Protein AF-A0A1E1W307-F1 (afdb_monomer)

Solvent-accessible surface area (backbone atoms only — not comparable to full-atom values): 9455 Å² total; per-residue (Å²): 92,70,66,22,61,48,31,60,36,49,74,48,29,30,53,52,40,45,50,48,66,66,77,53,101,62,15,57,49,66,59,49,52,43,31,48,52,32,52,55,81,48,75,50,68,71,51,45,52,49,30,26,27,40,25,43,30,50,22,34,42,44,33,81,64,79,54,55,82,68,95,86,61,58,73,69,64,38,47,61,47,27,31,61,54,74,68,60,44,51,48,47,54,51,20,50,47,51,27,52,56,38,92,50,58,50,57,66,36,45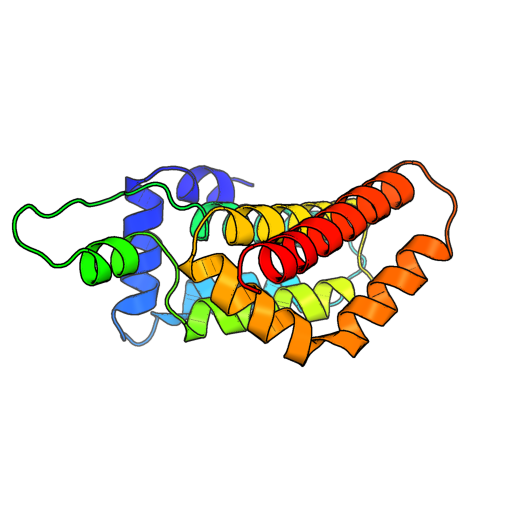,38,32,42,52,50,24,53,51,39,22,59,77,40,72,71,40,32,57,52,47,56,54,45,49,69,74,42,43,69,48,54,49,50,33,52,52,58,39,69,76,54,90,53,71,59,36,52,50,41,46,49,55,53,52,50,53,52,48,56,66,49,54,61,67,65,79,77,114

pLDDT: mean 88.49, std 13.08, range [35.09, 98.44]

Organism: Pectinophora gossypiella (NCBI:txid13191)

Radius of gyration: 16.39 Å; Cα contacts (8 Å, |Δi|>4): 212; chains: 1; bounding box: 40×41×47 Å

Mean predicted aligned error: 5.61 Å

Sequence (178 aa):
GFLACLVSHAPVKCAVLHAMSAGGPRSNDVQSALCGILTLANAASDHAAAQEFAAHALAALCDAEVTLTPLNVSQELILANSLPNKDALSAFLDASADCLESTTKTCAVASAILRAYFVLTEHEYGFQQFKKFVAKRRESLGKFFKWVLEGSGEDKAECLSLYIDLIRILKGEEGEGA

Nearest PDB structures (foldseek):
  7vf5-assembly1_A  TM=8.374E-01  e=1.493E-06  Homo sapiens
  7vf2-assembly1_A  TM=8.582E-01  e=1.230E-05  Homo sapiens

Secondary structure (DSSP, 8-state):
-HHHHHHTSHHHHHHHHHHHHS-STTTTHHHHHHHHHHH-----HHHHHHHHHHHHHHHHHH--------TTS-HHHHHTTTS--HHHHHHHHHHHHHHHH-TT--HHHHHHHHHHHHHHHTSHHHHHHHHHHHHHTHHHHHHHHHHHHT--SHHHHHHHHHHHHHHHHHHHHHHS--

InterPro domains:
  IPR026736 Protein virilizer [PTHR23185] (2-176)

Foldseek 3Di:
DVLLVQLLDLVSLLVLQCLLPVPDPCNCVLLCVLLCLLQDQDQDPVSLVSLLSSLSSLLSQLAQPQSDDDPPDDPVVSSSSRHHDLVSLLSVLVSNLSSLLHPNHDLSSLLSNLSSLVSLLVDDVSVVSSLVSCVVSVVSVVNSQVVLVVDDDPSSVSSNVSSVVSVVSSVVVVPVPD

Structure (mmCIF, N/CA/C/O backbone):
data_AF-A0A1E1W307-F1
#
_entry.id   AF-A0A1E1W307-F1
#
loop_
_atom_site.group_PDB
_atom_site.id
_atom_site.type_symbol
_atom_site.label_atom_id
_atom_site.label_alt_id
_atom_site.label_comp_id
_atom_site.label_asym_id
_atom_site.label_entity_id
_atom_site.label_seq_id
_atom_site.pdbx_PDB_ins_code
_atom_site.Cartn_x
_atom_site.Cartn_y
_atom_site.Cartn_z
_atom_site.occupancy
_atom_site.B_iso_or_equiv
_atom_site.auth_seq_id
_atom_site.auth_comp_id
_atom_site.auth_asym_id
_atom_site.auth_atom_id
_atom_site.pdbx_PDB_model_num
ATOM 1 N N . GLY A 1 1 ? 0.682 -14.557 -0.720 1.00 75.31 1 GLY A N 1
ATOM 2 C CA . GLY A 1 1 ? -0.703 -14.873 -1.105 1.00 75.31 1 GLY A CA 1
ATOM 3 C C . GLY A 1 1 ? -1.549 -15.253 0.090 1.00 75.31 1 GLY A C 1
ATOM 4 O O . GLY A 1 1 ? -2.521 -14.573 0.374 1.00 75.31 1 GLY A O 1
ATOM 5 N N . PHE A 1 2 ? -1.176 -16.314 0.814 1.00 91.00 2 PHE A N 1
ATOM 6 C CA . PHE A 1 2 ? -2.020 -16.888 1.869 1.00 91.00 2 PHE A CA 1
ATOM 7 C C . PHE A 1 2 ? -2.439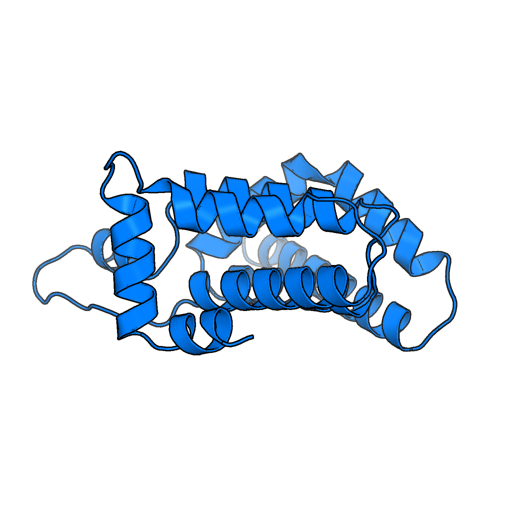 -15.902 2.970 1.00 91.00 2 PHE A C 1
ATOM 9 O O . PHE A 1 2 ? -3.618 -15.845 3.291 1.00 91.00 2 PHE A O 1
ATOM 16 N N . LEU A 1 3 ? -1.518 -15.076 3.490 1.00 91.06 3 LEU A N 1
ATOM 17 C CA . LEU A 1 3 ? -1.872 -14.071 4.501 1.00 91.06 3 LEU A CA 1
ATOM 18 C C . LEU A 1 3 ? -2.932 -13.088 3.993 1.00 91.06 3 LEU A C 1
ATOM 20 O O . LEU A 1 3 ? -3.889 -12.851 4.714 1.00 91.06 3 LEU A O 1
ATOM 24 N N . ALA A 1 4 ? -2.785 -12.563 2.769 1.00 92.75 4 ALA A N 1
ATOM 25 C CA . ALA A 1 4 ? -3.764 -11.657 2.165 1.00 92.75 4 ALA A CA 1
ATOM 26 C C . ALA A 1 4 ? -5.157 -12.304 2.104 1.00 92.75 4 ALA A C 1
ATOM 28 O O . ALA A 1 4 ? -6.119 -11.704 2.554 1.00 92.75 4 ALA A O 1
ATOM 29 N N . CYS A 1 5 ? -5.235 -13.564 1.660 1.00 93.75 5 CYS A N 1
ATOM 30 C CA . CYS A 1 5 ? -6.477 -14.344 1.660 1.00 93.75 5 CYS A CA 1
ATOM 31 C C . CYS A 1 5 ? -7.064 -14.503 3.072 1.00 93.75 5 CYS A C 1
ATOM 33 O O . CYS A 1 5 ? -8.250 -14.276 3.280 1.00 93.75 5 CYS A O 1
ATOM 35 N N . LEU A 1 6 ? -6.232 -14.836 4.062 1.00 93.75 6 LEU A N 1
ATOM 36 C CA . LEU A 1 6 ? -6.683 -14.965 5.444 1.00 93.75 6 LEU A CA 1
ATOM 37 C C . LEU A 1 6 ? -7.246 -13.647 5.987 1.00 93.75 6 LEU A C 1
ATOM 39 O O . LEU A 1 6 ? -8.337 -13.650 6.544 1.00 93.75 6 LEU A O 1
ATOM 43 N N . VAL A 1 7 ? -6.533 -12.528 5.816 1.00 92.38 7 VAL A N 1
ATOM 44 C CA . VAL A 1 7 ? -6.983 -11.218 6.323 1.00 92.38 7 VAL A CA 1
ATOM 45 C C . VAL A 1 7 ? -8.152 -10.626 5.534 1.00 92.38 7 VAL A C 1
ATOM 47 O O . VAL A 1 7 ? -8.763 -9.685 6.019 1.00 92.38 7 VAL A O 1
ATOM 50 N N . SER A 1 8 ? -8.513 -11.188 4.376 1.00 91.44 8 SER A N 1
ATOM 51 C CA . SER A 1 8 ? -9.779 -10.886 3.691 1.00 91.44 8 SER A CA 1
ATOM 52 C C . SER A 1 8 ? -11.002 -11.508 4.374 1.00 91.44 8 SER A C 1
ATOM 54 O O . SER A 1 8 ? -12.121 -11.229 3.968 1.00 91.44 8 SER A O 1
ATOM 56 N N . HIS A 1 9 ? -10.824 -12.356 5.392 1.00 90.38 9 HIS A N 1
ATOM 57 C CA . HIS A 1 9 ? -11.931 -12.884 6.184 1.00 90.38 9 HIS A CA 1
ATOM 58 C C . HIS A 1 9 ? -12.075 -12.123 7.503 1.00 90.38 9 HIS A C 1
ATOM 60 O O . HIS A 1 9 ? -11.139 -12.072 8.310 1.00 90.38 9 HIS A O 1
ATOM 66 N N . ALA A 1 10 ? -13.286 -11.625 7.765 1.00 86.81 10 ALA A N 1
ATOM 67 C CA . ALA A 1 10 ? -13.623 -10.808 8.928 1.00 86.81 10 ALA A CA 1
ATOM 68 C C . ALA A 1 10 ? -13.003 -11.254 10.278 1.00 86.81 10 ALA A C 1
ATOM 70 O O . ALA A 1 10 ? -12.390 -10.414 10.946 1.00 86.81 10 ALA A O 1
ATOM 71 N N . PRO A 1 11 ? -13.064 -12.538 10.704 1.00 86.50 11 PRO A N 1
ATOM 72 C CA . PRO A 1 11 ? -12.517 -12.943 12.003 1.00 86.50 11 PRO A CA 1
ATOM 73 C C . PRO A 1 11 ? -10.994 -12.799 12.090 1.00 86.50 11 PRO A C 1
ATOM 75 O O . PRO A 1 11 ? -10.460 -12.395 13.124 1.00 86.50 11 PRO A O 1
ATOM 78 N N . VAL A 1 12 ? -10.285 -13.111 11.002 1.00 90.56 12 VAL A N 1
ATOM 79 C CA . VAL A 1 12 ? -8.823 -13.017 10.966 1.00 90.56 12 VAL A CA 1
ATOM 80 C C . VAL A 1 12 ? -8.393 -11.562 10.845 1.00 90.56 12 VAL A C 1
ATOM 82 O O . VAL A 1 12 ? -7.485 -11.151 11.566 1.00 90.56 12 VAL A O 1
ATOM 85 N N . LYS A 1 13 ? -9.073 -10.769 10.002 1.00 90.56 13 LYS A N 1
ATOM 86 C CA . LYS A 1 13 ? -8.846 -9.320 9.903 1.00 90.56 13 LYS A CA 1
ATOM 87 C C . LYS A 1 13 ? -8.927 -8.672 11.281 1.00 90.56 13 LYS A C 1
ATOM 89 O O . LYS A 1 13 ? -7.979 -8.023 11.714 1.00 90.56 13 LYS A O 1
ATOM 94 N N . CYS A 1 14 ? -10.019 -8.931 12.003 1.00 86.56 14 CYS A N 1
ATOM 95 C CA . CYS A 1 14 ? -10.228 -8.421 13.352 1.00 86.56 14 CYS A CA 1
ATOM 96 C C . CYS A 1 14 ? -9.093 -8.819 14.304 1.00 86.56 14 CYS A C 1
ATOM 98 O O . CYS A 1 14 ? -8.578 -7.973 15.032 1.00 86.56 14 CYS A O 1
ATOM 100 N N . ALA A 1 15 ? -8.685 -10.092 14.304 1.00 88.19 15 ALA A N 1
ATOM 101 C CA . ALA A 1 15 ? -7.617 -10.569 15.179 1.00 88.19 15 ALA A CA 1
ATOM 102 C C . ALA A 1 15 ? -6.273 -9.883 14.879 1.00 88.19 15 ALA A C 1
ATOM 104 O O . ALA A 1 15 ? -5.557 -9.497 15.804 1.00 88.19 15 ALA A O 1
ATOM 105 N N . VAL A 1 16 ? -5.949 -9.692 13.596 1.00 90.81 16 VAL A N 1
ATOM 106 C CA . VAL A 1 16 ? -4.723 -9.007 13.163 1.00 90.81 16 VAL A CA 1
ATOM 107 C C . VAL A 1 16 ? -4.755 -7.529 13.547 1.00 90.81 16 VAL A C 1
ATOM 109 O O . VAL A 1 16 ? -3.803 -7.043 14.153 1.00 90.81 16 VAL A O 1
ATOM 112 N N . LEU A 1 17 ? -5.853 -6.823 13.271 1.00 89.88 17 LEU A N 1
ATOM 113 C CA . LEU A 1 17 ? -6.012 -5.409 13.627 1.00 89.88 17 LEU A CA 1
ATOM 114 C C . LEU A 1 17 ? -5.975 -5.182 15.142 1.00 89.88 17 LEU A C 1
ATOM 116 O O . LEU A 1 17 ? -5.353 -4.228 15.618 1.00 89.88 17 LEU A O 1
ATOM 120 N N . HIS A 1 18 ? -6.586 -6.089 15.907 1.00 86.44 18 HIS A N 1
ATOM 121 C CA . HIS A 1 18 ? -6.536 -6.060 17.362 1.00 86.44 18 HIS A CA 1
ATOM 122 C C . HIS A 1 18 ? -5.107 -6.271 17.871 1.00 86.44 18 HIS A C 1
ATOM 124 O O . HIS A 1 18 ? -4.625 -5.479 18.678 1.00 86.44 18 HIS A O 1
ATOM 130 N N . ALA A 1 19 ? -4.392 -7.277 17.354 1.00 87.56 19 ALA A N 1
ATOM 131 C CA . ALA A 1 19 ? -2.988 -7.502 17.694 1.00 87.56 19 ALA A CA 1
ATOM 132 C C . ALA A 1 19 ? -2.120 -6.276 17.368 1.00 87.56 19 ALA A C 1
ATOM 134 O O . ALA A 1 19 ? -1.249 -5.917 18.161 1.00 87.56 19 ALA A O 1
ATOM 135 N N . MET A 1 20 ? -2.412 -5.596 16.254 1.00 89.00 20 MET A N 1
ATOM 136 C CA . MET A 1 20 ? -1.724 -4.373 15.846 1.00 89.00 20 MET A CA 1
ATOM 137 C C . MET A 1 20 ? -1.994 -3.166 16.746 1.00 89.00 20 MET A C 1
ATOM 139 O O . MET A 1 20 ? -1.132 -2.304 16.899 1.00 89.00 20 MET A O 1
ATOM 143 N N . SER A 1 21 ? -3.169 -3.107 17.369 1.00 83.81 21 SER A N 1
ATOM 144 C CA . SER A 1 21 ? -3.606 -1.950 18.161 1.00 83.81 21 SER A CA 1
ATOM 145 C C . SER A 1 21 ? -3.501 -2.157 19.676 1.00 83.81 21 SER A C 1
ATOM 147 O O . SER A 1 21 ? -3.626 -1.197 20.429 1.00 83.81 21 SER A O 1
ATOM 149 N N . ALA A 1 22 ? -3.229 -3.379 20.147 1.00 79.38 22 ALA A N 1
ATOM 150 C CA . ALA A 1 22 ? -3.205 -3.733 21.571 1.00 79.38 22 ALA A CA 1
ATOM 151 C C . ALA A 1 22 ? -2.035 -3.129 22.384 1.00 79.38 22 ALA A C 1
ATOM 153 O O . ALA A 1 22 ? -1.988 -3.303 23.600 1.00 79.38 22 ALA A O 1
ATOM 154 N N . GLY A 1 23 ? -1.078 -2.441 21.746 1.00 73.25 23 GLY A N 1
ATOM 155 C CA . GLY A 1 23 ? -0.002 -1.709 22.435 1.00 73.25 23 GLY A CA 1
ATOM 156 C C . GLY A 1 23 ? 1.038 -2.578 23.163 1.00 73.25 23 GLY A C 1
ATOM 157 O O . GLY A 1 23 ? 1.727 -2.092 24.057 1.00 73.25 23 GLY A O 1
ATOM 158 N N . GLY A 1 24 ? 1.150 -3.864 22.813 1.00 80.00 24 GLY A N 1
ATOM 159 C CA . GLY A 1 24 ? 2.157 -4.780 23.364 1.00 80.00 24 GLY A CA 1
ATOM 160 C C . GLY A 1 24 ? 3.507 -4.742 22.624 1.00 80.00 24 GLY A C 1
ATOM 161 O O . GLY A 1 24 ? 3.597 -4.178 21.538 1.00 80.00 24 GLY A O 1
ATOM 162 N N . PRO A 1 25 ? 4.554 -5.428 23.129 1.00 78.31 25 PRO A N 1
ATOM 163 C CA . PRO A 1 25 ? 5.905 -5.412 22.539 1.00 78.31 25 PRO A CA 1
ATOM 164 C C . PRO A 1 25 ? 5.994 -5.857 21.071 1.00 78.31 25 PRO A C 1
ATOM 166 O O . PRO A 1 25 ? 6.981 -5.569 20.407 1.00 78.31 25 PRO A O 1
ATOM 169 N N . ARG A 1 26 ? 4.980 -6.587 20.593 1.00 82.31 26 ARG A N 1
ATOM 170 C CA . ARG A 1 26 ? 4.881 -7.156 19.241 1.00 82.31 26 ARG A CA 1
ATOM 171 C C . ARG A 1 26 ? 3.723 -6.580 18.428 1.00 82.31 26 ARG A C 1
ATOM 173 O O . ARG A 1 26 ? 3.379 -7.127 17.383 1.00 82.31 26 ARG A O 1
ATOM 180 N N . SER A 1 27 ? 3.083 -5.507 18.904 1.00 83.38 27 SER A N 1
ATOM 181 C CA . SER A 1 27 ? 1.924 -4.931 18.211 1.00 83.38 27 SER A CA 1
ATOM 182 C C . SER A 1 27 ? 2.284 -4.491 16.793 1.00 83.38 27 SER A C 1
ATOM 184 O O . SER A 1 27 ? 1.511 -4.657 15.860 1.00 83.38 27 SER A O 1
ATOM 186 N N . ASN A 1 28 ? 3.513 -4.034 16.579 1.00 86.12 28 ASN A N 1
ATOM 187 C CA . ASN A 1 28 ? 3.915 -3.506 15.282 1.00 86.12 28 ASN A CA 1
ATOM 188 C C . ASN A 1 28 ? 4.564 -4.561 14.376 1.00 86.12 28 ASN A C 1
ATOM 190 O O . ASN A 1 28 ? 4.976 -4.207 13.276 1.00 86.12 28 ASN A O 1
ATOM 194 N N . ASP A 1 29 ? 4.669 -5.831 14.784 1.00 91.12 29 ASP A N 1
ATOM 195 C CA . ASP A 1 29 ? 5.436 -6.848 14.044 1.00 91.12 29 ASP A CA 1
ATOM 196 C C . ASP A 1 29 ? 4.839 -7.111 12.657 1.00 91.12 29 ASP A C 1
ATOM 198 O O . ASP A 1 29 ? 5.558 -7.115 11.658 1.00 91.12 29 ASP A O 1
ATOM 202 N N . VAL A 1 30 ? 3.513 -7.277 12.580 1.00 91.88 30 VAL A N 1
ATOM 203 C CA . VAL A 1 30 ? 2.810 -7.527 11.311 1.00 91.88 30 VAL A CA 1
ATOM 204 C C . VAL A 1 30 ? 2.953 -6.328 10.376 1.00 91.88 30 VAL A C 1
ATOM 206 O O . VAL A 1 30 ? 3.344 -6.484 9.219 1.00 91.88 30 VAL A O 1
ATOM 209 N N . GLN A 1 31 ? 2.697 -5.124 10.892 1.00 94.50 31 GLN A N 1
ATOM 210 C CA . GLN A 1 31 ? 2.873 -3.877 10.152 1.00 94.50 31 GLN A CA 1
ATOM 211 C C . GLN A 1 31 ? 4.313 -3.724 9.650 1.00 94.50 31 GLN A C 1
ATOM 213 O O . GLN A 1 31 ? 4.524 -3.450 8.472 1.00 94.50 31 GLN A O 1
ATOM 218 N N . SER A 1 32 ? 5.298 -3.919 10.528 1.00 95.38 32 SER A N 1
ATOM 219 C CA . SER A 1 32 ? 6.720 -3.739 10.226 1.00 95.38 32 SER A CA 1
ATOM 220 C C . SER A 1 32 ? 7.205 -4.751 9.197 1.00 95.38 32 SER A C 1
ATOM 222 O O . SER A 1 32 ? 7.945 -4.383 8.291 1.00 95.38 32 SER A O 1
ATOM 224 N N . ALA A 1 33 ? 6.755 -6.005 9.282 1.00 96.06 33 ALA A N 1
ATOM 225 C CA . ALA A 1 33 ? 7.086 -7.034 8.303 1.00 96.06 33 ALA A CA 1
ATOM 226 C C . ALA A 1 33 ? 6.534 -6.689 6.911 1.00 96.06 33 ALA A C 1
ATOM 228 O O . ALA A 1 33 ? 7.277 -6.704 5.932 1.00 96.06 33 ALA A O 1
ATOM 229 N N . LEU A 1 34 ? 5.253 -6.318 6.819 1.00 97.00 34 LEU A N 1
ATOM 230 C CA . LEU A 1 34 ? 4.624 -5.922 5.555 1.00 97.00 34 LEU A CA 1
ATOM 231 C C . LEU A 1 34 ? 5.258 -4.649 4.968 1.00 97.00 34 LEU A C 1
ATOM 233 O O . LEU A 1 34 ? 5.579 -4.613 3.781 1.00 97.00 34 LEU A O 1
ATOM 237 N N . CYS A 1 35 ? 5.507 -3.628 5.795 1.00 97.88 35 CYS A N 1
ATOM 238 C CA . CYS A 1 35 ? 6.195 -2.406 5.370 1.00 97.88 35 CYS A CA 1
ATOM 239 C C . CYS A 1 35 ? 7.642 -2.686 4.936 1.00 97.88 35 CYS A C 1
ATOM 241 O O . CYS A 1 35 ? 8.118 -2.103 3.964 1.00 97.88 35 CYS A O 1
ATOM 243 N N . GLY A 1 36 ? 8.339 -3.600 5.613 1.00 97.88 36 GLY A N 1
ATOM 244 C CA . GLY A 1 36 ? 9.692 -4.018 5.251 1.00 97.88 36 GLY A CA 1
ATOM 245 C C . GLY A 1 36 ? 9.742 -4.712 3.890 1.00 97.88 36 GLY A C 1
ATOM 246 O O . GLY A 1 36 ? 10.626 -4.421 3.090 1.00 97.88 36 GLY A O 1
ATOM 247 N N . ILE A 1 37 ? 8.755 -5.562 3.580 1.00 97.56 37 ILE A N 1
ATOM 248 C CA . ILE A 1 37 ? 8.628 -6.181 2.251 1.00 97.56 37 ILE A CA 1
ATOM 249 C C . ILE A 1 37 ? 8.432 -5.104 1.174 1.00 97.56 37 ILE A C 1
ATOM 251 O O . ILE A 1 37 ? 9.124 -5.123 0.157 1.00 97.56 37 ILE A O 1
ATOM 255 N N . LEU A 1 38 ? 7.523 -4.149 1.402 1.00 97.50 38 LEU A N 1
ATOM 256 C CA . LEU A 1 38 ? 7.223 -3.079 0.443 1.00 9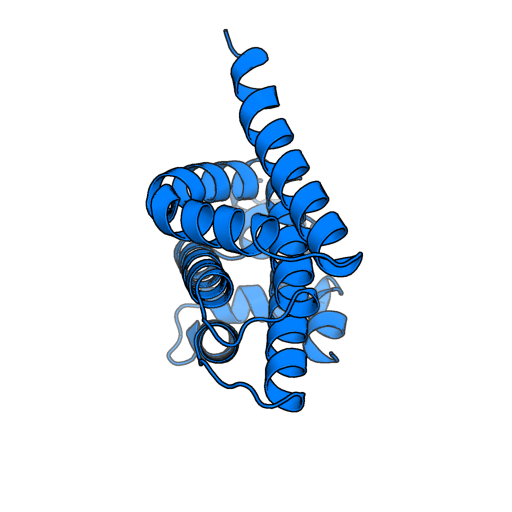7.50 38 LEU A CA 1
ATOM 257 C C . LEU A 1 38 ? 8.419 -2.145 0.204 1.00 97.50 38 LEU A C 1
ATOM 259 O O . LEU A 1 38 ? 8.707 -1.800 -0.937 1.00 97.50 38 LEU A O 1
ATOM 263 N N . THR A 1 39 ? 9.142 -1.763 1.256 1.00 96.62 39 THR A N 1
ATOM 264 C CA . THR A 1 39 ? 10.237 -0.779 1.156 1.00 96.62 39 THR A CA 1
ATOM 265 C C . THR A 1 39 ? 11.557 -1.365 0.655 1.00 96.62 39 THR A C 1
ATOM 267 O O . THR A 1 39 ? 12.397 -0.625 0.141 1.00 96.62 39 THR A O 1
ATOM 270 N N . LEU A 1 40 ? 11.766 -2.681 0.766 1.00 96.50 40 LEU A N 1
ATOM 271 C CA . LEU A 1 40 ? 13.001 -3.312 0.310 1.00 96.50 40 LEU A CA 1
ATOM 272 C C . LEU A 1 40 ? 13.094 -3.296 -1.224 1.00 96.50 40 LEU A C 1
ATOM 274 O O . LEU A 1 40 ? 12.316 -3.952 -1.916 1.00 96.50 40 LEU A O 1
ATOM 278 N N . ALA A 1 41 ? 14.087 -2.585 -1.761 1.00 94.75 41 ALA A N 1
ATOM 279 C CA . ALA A 1 41 ? 14.397 -2.600 -3.187 1.00 94.75 41 ALA A CA 1
ATOM 280 C C . ALA A 1 41 ? 15.156 -3.883 -3.556 1.00 94.75 41 ALA A C 1
ATOM 282 O O . ALA A 1 41 ? 16.312 -4.070 -3.173 1.00 94.75 41 ALA A O 1
ATOM 283 N N . ASN A 1 42 ? 14.506 -4.770 -4.305 1.00 94.50 42 ASN A N 1
ATOM 284 C CA . ASN A 1 42 ? 15.086 -6.023 -4.769 1.00 94.50 42 ASN A CA 1
ATOM 285 C C . ASN A 1 42 ? 14.407 -6.441 -6.083 1.00 94.50 42 ASN A C 1
ATOM 287 O O . ASN A 1 42 ? 13.186 -6.518 -6.159 1.00 94.50 42 ASN A O 1
ATOM 291 N N . ALA A 1 43 ? 15.210 -6.696 -7.119 1.00 93.31 43 ALA A N 1
ATOM 292 C CA . ALA A 1 43 ? 14.737 -7.024 -8.465 1.00 93.31 43 ALA A CA 1
ATOM 293 C C . ALA A 1 43 ? 14.405 -8.517 -8.668 1.00 93.31 43 ALA A C 1
ATOM 295 O O . ALA A 1 43 ? 14.040 -8.915 -9.773 1.00 93.31 43 ALA A O 1
ATOM 296 N N . ALA A 1 44 ? 14.559 -9.359 -7.640 1.00 96.88 44 ALA A N 1
ATOM 297 C CA . ALA A 1 44 ? 14.191 -10.769 -7.719 1.00 96.88 44 ALA A CA 1
ATOM 298 C C . ALA A 1 44 ? 12.675 -10.935 -7.926 1.00 96.88 44 ALA A C 1
ATOM 300 O O . ALA A 1 44 ? 11.872 -10.308 -7.232 1.00 96.88 44 ALA A O 1
ATOM 301 N N . SER A 1 45 ? 12.278 -11.832 -8.833 1.00 95.38 45 SER A N 1
ATOM 302 C CA . SER A 1 45 ? 10.866 -12.114 -9.139 1.00 95.38 45 SER A CA 1
ATOM 303 C C . SER A 1 45 ? 10.069 -12.544 -7.908 1.00 95.38 45 SER A C 1
ATOM 305 O O . SER A 1 45 ? 8.941 -12.098 -7.712 1.00 95.38 45 SER A O 1
ATOM 307 N N . ASP A 1 46 ? 10.676 -13.358 -7.044 1.00 96.81 46 ASP A N 1
ATOM 308 C CA . ASP A 1 46 ? 10.034 -13.860 -5.825 1.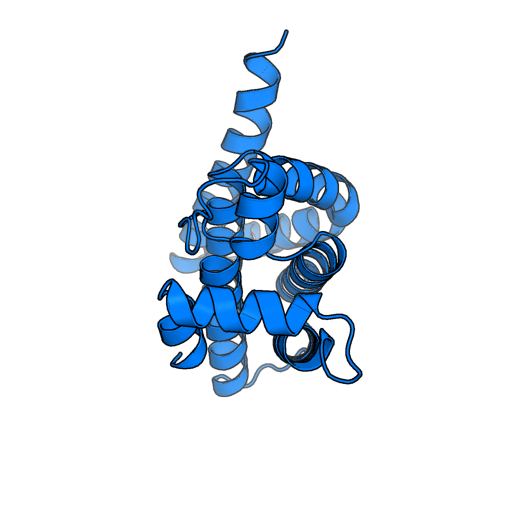00 96.81 46 ASP A CA 1
ATOM 309 C C . ASP A 1 46 ? 9.778 -12.729 -4.821 1.00 96.81 46 ASP A C 1
ATOM 311 O O . ASP A 1 46 ? 8.780 -12.739 -4.098 1.00 96.81 46 ASP A O 1
ATOM 315 N N . HIS A 1 47 ? 10.652 -11.716 -4.809 1.00 97.06 47 HIS A N 1
ATOM 316 C CA . HIS A 1 47 ? 10.461 -10.519 -3.996 1.00 97.06 47 HIS A CA 1
ATOM 317 C C . HIS A 1 47 ? 9.350 -9.631 -4.554 1.00 97.06 47 HIS A C 1
ATOM 319 O O . HIS A 1 47 ? 8.501 -9.178 -3.791 1.00 97.06 47 HIS A O 1
ATOM 325 N N . ALA A 1 48 ? 9.289 -9.443 -5.875 1.00 97.06 48 ALA A N 1
ATOM 326 C CA . ALA A 1 48 ? 8.186 -8.719 -6.508 1.00 97.06 48 ALA A CA 1
ATOM 327 C C . ALA A 1 48 ? 6.828 -9.382 -6.201 1.00 97.06 48 ALA A C 1
ATOM 329 O O . ALA A 1 48 ? 5.879 -8.698 -5.822 1.00 97.06 48 ALA A O 1
ATOM 330 N N . ALA A 1 49 ? 6.751 -10.716 -6.252 1.00 96.88 49 ALA A N 1
ATOM 331 C CA . ALA A 1 49 ? 5.554 -11.449 -5.838 1.00 96.88 49 ALA A CA 1
ATOM 332 C C . ALA A 1 49 ? 5.227 -11.230 -4.348 1.00 96.88 49 ALA A C 1
ATOM 334 O O . ALA A 1 49 ? 4.066 -11.048 -3.976 1.00 96.88 49 ALA A O 1
ATOM 335 N N . ALA A 1 50 ? 6.236 -11.203 -3.470 1.00 97.50 50 ALA A N 1
ATOM 336 C CA . ALA A 1 50 ? 6.035 -10.891 -2.056 1.00 97.50 50 ALA A CA 1
ATOM 337 C C . ALA A 1 50 ? 5.476 -9.470 -1.843 1.00 97.50 50 ALA A C 1
ATOM 339 O O . ALA A 1 50 ? 4.562 -9.299 -1.034 1.00 97.50 50 ALA A O 1
ATOM 340 N N . GLN A 1 51 ? 5.969 -8.475 -2.588 1.00 98.06 51 GLN A N 1
ATOM 341 C CA . GLN A 1 51 ? 5.465 -7.097 -2.561 1.00 98.06 51 GLN A CA 1
ATOM 342 C C . GLN A 1 51 ? 4.018 -6.999 -3.044 1.00 98.06 51 GLN A C 1
ATOM 344 O O . GLN A 1 51 ? 3.201 -6.346 -2.395 1.00 98.06 51 GLN A O 1
ATOM 349 N N . GLU A 1 52 ? 3.675 -7.693 -4.128 1.00 97.50 52 GLU A N 1
ATOM 350 C CA . GLU A 1 52 ? 2.303 -7.768 -4.636 1.00 97.50 52 GLU A CA 1
ATOM 351 C C . GLU A 1 52 ? 1.357 -8.349 -3.574 1.00 97.50 52 GLU A C 1
ATOM 353 O O . GLU A 1 52 ? 0.313 -7.777 -3.259 1.00 97.50 52 GLU A O 1
ATOM 358 N N . PHE A 1 53 ? 1.760 -9.437 -2.913 1.00 97.75 53 PHE A N 1
ATOM 359 C CA . PHE A 1 53 ? 0.971 -10.022 -1.832 1.00 97.75 53 PHE A CA 1
ATOM 360 C C . PHE A 1 53 ? 0.876 -9.145 -0.582 1.00 97.75 53 PHE A C 1
ATOM 362 O O . PHE A 1 53 ? -0.151 -9.187 0.098 1.00 97.75 53 PHE A O 1
ATOM 369 N N . ALA A 1 54 ? 1.912 -8.367 -0.266 1.00 98.00 54 ALA A N 1
ATOM 370 C CA . ALA A 1 54 ? 1.854 -7.387 0.813 1.00 98.00 54 ALA A CA 1
ATOM 371 C C . ALA A 1 54 ? 0.863 -6.258 0.482 1.00 98.00 54 ALA A C 1
ATOM 373 O O . ALA A 1 54 ? 0.079 -5.868 1.346 1.00 98.00 54 ALA A O 1
ATOM 374 N N . ALA A 1 55 ? 0.825 -5.797 -0.773 1.00 97.94 55 ALA A N 1
ATOM 375 C CA . ALA A 1 55 ? -0.155 -4.818 -1.242 1.00 97.94 55 ALA A CA 1
ATOM 376 C C . ALA A 1 55 ? -1.595 -5.366 -1.201 1.00 97.94 55 ALA A C 1
ATOM 378 O O . ALA A 1 55 ? -2.508 -4.665 -0.770 1.00 97.94 55 ALA A O 1
ATOM 379 N N . HIS A 1 56 ? -1.809 -6.639 -1.548 1.00 97.75 56 HIS A N 1
ATOM 380 C CA . HIS A 1 56 ? -3.118 -7.280 -1.379 1.00 97.75 56 HIS A CA 1
ATOM 381 C C . HIS A 1 56 ? -3.539 -7.413 0.089 1.00 97.75 56 HIS A C 1
ATOM 383 O O . HIS A 1 56 ? -4.705 -7.197 0.410 1.00 97.75 56 HIS A O 1
ATOM 389 N N . ALA A 1 57 ? -2.607 -7.734 0.992 1.00 97.06 57 ALA A N 1
ATOM 390 C CA . ALA A 1 57 ? -2.897 -7.751 2.423 1.00 97.06 57 ALA A CA 1
ATOM 391 C C . ALA A 1 57 ? -3.267 -6.350 2.934 1.00 97.06 57 ALA A C 1
ATOM 393 O O . ALA A 1 57 ? -4.189 -6.225 3.733 1.00 97.06 57 ALA A O 1
ATOM 394 N N . LEU A 1 58 ? -2.602 -5.299 2.440 1.00 96.38 58 LEU A N 1
ATOM 395 C CA . LEU A 1 58 ? -2.965 -3.914 2.741 1.00 96.38 58 LEU A CA 1
ATOM 396 C C . LEU A 1 58 ? -4.394 -3.592 2.289 1.00 96.38 58 LEU A C 1
ATOM 398 O O . LEU A 1 58 ? -5.162 -3.060 3.087 1.00 96.38 58 LEU A O 1
ATOM 402 N N . ALA A 1 59 ? -4.751 -3.937 1.048 1.00 96.06 59 ALA A N 1
ATOM 403 C CA . ALA A 1 59 ? -6.104 -3.741 0.531 1.00 96.06 59 ALA A CA 1
ATOM 404 C C . ALA A 1 59 ? -7.141 -4.426 1.436 1.00 96.06 59 ALA A C 1
ATOM 406 O O . ALA A 1 59 ? -8.071 -3.781 1.901 1.00 96.06 59 ALA A O 1
ATOM 407 N N . ALA A 1 60 ? -6.921 -5.698 1.774 1.00 95.06 60 ALA A N 1
ATOM 408 C CA . ALA A 1 60 ? -7.813 -6.463 2.643 1.00 95.06 60 ALA A CA 1
ATOM 409 C C . ALA A 1 60 ? -7.922 -5.888 4.068 1.00 95.06 60 ALA A C 1
ATOM 411 O O . ALA A 1 60 ? -9.004 -5.865 4.645 1.00 95.06 60 ALA A O 1
ATOM 412 N N . LEU A 1 61 ? -6.820 -5.393 4.640 1.00 93.69 61 LEU A N 1
ATOM 413 C CA . LEU A 1 61 ? -6.833 -4.746 5.956 1.00 93.69 61 LEU A CA 1
ATOM 414 C C . LEU A 1 61 ? -7.594 -3.415 5.944 1.00 93.69 61 LEU A C 1
ATOM 416 O O . LEU A 1 61 ? -8.151 -3.040 6.971 1.00 93.69 61 LEU A O 1
ATOM 420 N N . CYS A 1 62 ? -7.593 -2.707 4.814 1.00 93.19 62 CYS A N 1
ATOM 421 C CA . CYS A 1 62 ? -8.235 -1.402 4.655 1.00 93.19 62 CYS A CA 1
ATOM 422 C C . CYS A 1 62 ? -9.679 -1.477 4.151 1.00 93.19 62 CYS A C 1
ATOM 424 O O . CYS A 1 62 ? -10.331 -0.435 4.077 1.00 93.19 62 CYS A O 1
ATOM 426 N N . ASP A 1 63 ? -10.161 -2.669 3.806 1.00 91.81 63 ASP A N 1
ATOM 427 C CA . ASP A 1 63 ? -11.544 -2.899 3.413 1.00 91.81 63 ASP A CA 1
ATOM 428 C C . ASP A 1 63 ? -12.492 -2.638 4.592 1.00 91.81 63 ASP A C 1
ATOM 430 O O . ASP A 1 63 ? -12.233 -3.056 5.726 1.00 91.81 63 ASP A O 1
ATOM 434 N N . ALA A 1 64 ? -13.599 -1.943 4.328 1.00 80.44 64 ALA A N 1
ATOM 435 C CA . ALA A 1 64 ? -14.523 -1.449 5.346 1.00 80.44 64 ALA A CA 1
ATOM 436 C C . ALA A 1 64 ? -15.475 -2.522 5.902 1.00 80.44 64 ALA A C 1
ATOM 438 O O . ALA A 1 64 ? -16.361 -2.188 6.691 1.00 80.44 64 ALA A O 1
ATOM 439 N N . GLU A 1 65 ? -15.307 -3.800 5.532 1.00 78.75 65 GLU A N 1
ATOM 440 C CA . GLU A 1 65 ? -16.125 -4.894 6.063 1.00 78.75 65 GLU A CA 1
ATOM 441 C C . GLU A 1 65 ? -16.133 -4.869 7.602 1.00 78.75 65 GLU A C 1
ATOM 443 O O . GLU A 1 65 ? -15.088 -5.004 8.254 1.00 78.75 65 GLU A O 1
ATOM 448 N N . VAL A 1 66 ? -17.325 -4.675 8.175 1.00 66.81 66 VAL A N 1
ATOM 449 C CA . VAL A 1 66 ? -17.530 -4.559 9.620 1.00 66.81 66 VAL A CA 1
ATOM 450 C C . VAL A 1 66 ? -17.463 -5.947 10.244 1.00 66.81 66 VAL A C 1
ATOM 452 O O . VAL A 1 66 ? -18.352 -6.775 10.061 1.00 66.81 66 VAL A O 1
ATOM 455 N N . THR A 1 67 ? -16.402 -6.200 11.004 1.00 61.25 67 THR A N 1
ATOM 456 C CA . THR A 1 67 ? -16.095 -7.532 11.551 1.00 61.25 67 THR A CA 1
ATOM 457 C C . THR A 1 67 ? -16.692 -7.770 12.939 1.00 61.25 67 THR A C 1
ATOM 459 O O . THR A 1 67 ? -16.980 -8.909 13.304 1.00 61.25 67 THR A O 1
ATOM 462 N N . LEU A 1 68 ? -16.909 -6.699 13.713 1.00 58.19 68 LEU A N 1
ATOM 463 C CA . LEU A 1 68 ? -17.497 -6.723 15.052 1.00 58.19 68 LEU A CA 1
ATOM 464 C C . LEU A 1 68 ? -18.440 -5.529 15.248 1.00 58.19 68 LEU A C 1
ATOM 466 O O . LEU A 1 68 ? -17.995 -4.386 15.296 1.00 58.19 68 LEU A O 1
ATOM 470 N N . THR A 1 69 ? -19.731 -5.794 15.455 1.00 63.12 69 THR A N 1
ATOM 471 C CA . THR A 1 69 ? -20.732 -4.803 15.892 1.00 63.12 69 THR A CA 1
ATOM 472 C C . THR A 1 69 ? -21.161 -5.075 17.334 1.00 63.12 69 THR A C 1
ATOM 474 O O . THR A 1 69 ? -22.204 -5.695 17.567 1.00 63.12 69 THR A O 1
ATOM 477 N N . PRO A 1 70 ? -20.371 -4.676 18.341 1.00 61.81 70 PRO A N 1
ATOM 478 C CA . PRO A 1 70 ? -20.818 -4.760 19.721 1.00 61.81 70 PRO A CA 1
ATOM 479 C C . PRO A 1 70 ? -22.040 -3.847 19.937 1.00 61.81 70 PRO A C 1
ATOM 481 O O . PRO A 1 70 ? -22.043 -2.681 19.550 1.00 61.81 70 PRO A O 1
ATOM 484 N N . LEU A 1 71 ? -23.089 -4.395 20.561 1.00 63.38 71 LEU A N 1
ATOM 485 C CA . LEU A 1 71 ? -24.436 -3.802 20.642 1.00 63.38 71 LEU A CA 1
ATOM 486 C C . LEU A 1 71 ? -24.505 -2.442 21.371 1.00 63.38 71 LEU A C 1
ATOM 488 O O . LEU A 1 71 ? -25.494 -1.730 21.231 1.00 63.38 71 LEU A O 1
ATOM 492 N N . ASN A 1 72 ? -23.468 -2.077 22.136 1.00 65.50 72 ASN A N 1
ATOM 493 C CA . ASN A 1 72 ? -23.503 -0.974 23.106 1.00 65.50 72 ASN A CA 1
ATOM 494 C C . ASN A 1 72 ? -22.309 -0.006 22.977 1.00 65.50 72 ASN A C 1
ATOM 496 O O . ASN A 1 72 ? -21.875 0.566 23.977 1.00 65.50 72 ASN A O 1
ATOM 500 N N . VAL A 1 73 ? -21.709 0.128 21.792 1.00 64.12 73 VAL A N 1
ATOM 501 C CA . VAL A 1 73 ? -20.452 0.878 21.614 1.00 64.12 73 VAL A CA 1
ATOM 502 C C . VAL A 1 73 ? -20.602 1.906 20.499 1.00 64.12 73 VAL A C 1
ATOM 504 O O . VAL A 1 73 ? -21.378 1.704 19.568 1.00 64.12 73 VAL A O 1
ATOM 507 N N . SER A 1 74 ? -19.897 3.035 20.609 1.00 60.53 74 SER A N 1
ATOM 508 C CA . SER A 1 74 ? -19.958 4.095 19.599 1.00 60.53 74 SER A CA 1
ATOM 509 C C . SER A 1 74 ? -19.497 3.584 18.228 1.00 60.53 74 SER A C 1
ATOM 511 O O . SER A 1 74 ? -18.623 2.720 18.136 1.00 60.53 74 SER A O 1
ATOM 513 N N . GLN A 1 75 ? -20.051 4.149 17.149 1.00 59.03 75 GLN A N 1
ATOM 514 C CA . GLN A 1 75 ? -19.654 3.828 15.768 1.00 59.03 75 GLN A CA 1
ATOM 515 C C . GLN A 1 75 ? -18.141 4.006 15.531 1.00 59.03 75 GLN A C 1
ATOM 517 O O . GLN A 1 75 ? -17.539 3.242 14.782 1.00 59.03 75 GLN A O 1
ATOM 522 N N . GLU A 1 76 ? -17.498 4.939 16.236 1.00 54.84 76 GLU A N 1
ATOM 523 C CA . GLU A 1 76 ? -16.042 5.137 16.200 1.00 54.84 76 GLU A CA 1
ATOM 524 C C . GLU A 1 76 ? -15.252 3.933 16.747 1.00 54.84 76 GLU A C 1
ATOM 526 O O . GLU A 1 76 ? -14.229 3.5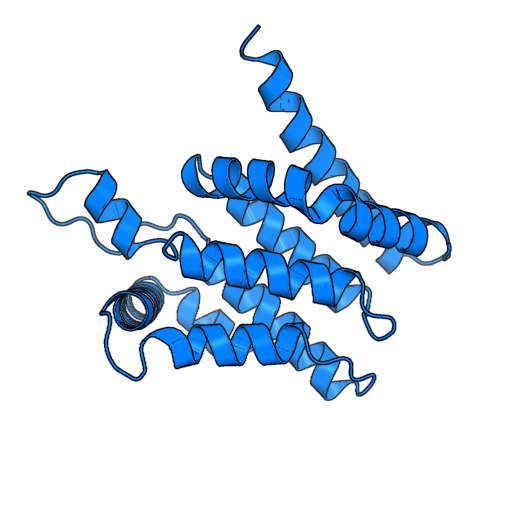52 16.180 1.00 54.84 76 GLU A O 1
ATOM 531 N N . LEU A 1 77 ? -15.738 3.284 17.810 1.00 57.78 77 LEU A N 1
ATOM 532 C CA . LEU A 1 77 ? -15.126 2.078 18.386 1.00 57.78 77 LEU A CA 1
ATOM 533 C C . LEU A 1 77 ? -15.365 0.828 17.521 1.00 57.78 77 LEU A C 1
ATOM 535 O O . LEU A 1 77 ? -14.570 -0.111 17.554 1.00 57.78 77 LEU A O 1
ATOM 539 N N . ILE A 1 78 ? -16.435 0.821 16.724 1.00 59.66 78 ILE A N 1
ATOM 540 C CA . ILE A 1 78 ? -16.731 -0.227 15.733 1.00 59.66 78 ILE A CA 1
ATOM 541 C C . ILE A 1 78 ? -15.740 -0.143 14.557 1.00 59.66 78 ILE A C 1
ATOM 543 O O . ILE A 1 78 ? -15.173 -1.157 14.140 1.00 59.66 78 ILE A O 1
ATOM 547 N N . LEU A 1 79 ? -15.456 1.072 14.076 1.00 59.22 79 LEU A N 1
ATOM 548 C CA . LEU A 1 79 ? -14.478 1.318 13.009 1.00 59.22 79 LEU A CA 1
ATOM 549 C C . LEU A 1 79 ? -13.036 1.037 13.456 1.00 59.22 79 LEU A C 1
ATOM 551 O O . LEU A 1 79 ? -12.261 0.477 12.682 1.00 59.22 79 LEU A O 1
ATOM 555 N N . ALA A 1 80 ? -12.696 1.326 14.717 1.00 60.16 80 ALA A N 1
ATOM 556 C CA . ALA A 1 80 ? -11.377 1.031 15.286 1.00 60.16 80 ALA A CA 1
ATOM 557 C C . ALA A 1 80 ? -11.007 -0.468 15.274 1.00 60.16 80 ALA A C 1
ATOM 559 O O . ALA A 1 80 ? -9.828 -0.805 15.335 1.00 60.16 80 ALA A O 1
ATOM 560 N N . ASN A 1 81 ? -11.996 -1.367 15.188 1.00 65.38 81 ASN A N 1
ATOM 561 C CA . ASN A 1 81 ? -11.776 -2.816 15.093 1.00 65.38 81 ASN A CA 1
ATOM 562 C C . ASN A 1 81 ? -11.817 -3.356 13.654 1.00 65.38 81 ASN A C 1
ATOM 564 O O . ASN A 1 81 ? -11.515 -4.528 13.427 1.00 65.38 81 ASN A O 1
ATOM 568 N N . SER A 1 82 ? -12.206 -2.521 12.691 1.00 80.94 82 SER A N 1
ATOM 569 C CA . SER A 1 82 ? -12.438 -2.937 11.304 1.00 80.94 82 SER A CA 1
ATOM 570 C C . SER A 1 82 ? -11.376 -2.407 10.340 1.00 80.94 82 SER A C 1
ATOM 572 O O . SER A 1 82 ? -11.261 -2.934 9.238 1.00 80.94 82 SER A O 1
ATOM 574 N N . LEU A 1 83 ? -10.581 -1.417 10.766 1.00 90.00 83 LEU A N 1
ATOM 575 C CA . LEU A 1 83 ? -9.550 -0.749 9.970 1.00 90.00 83 LEU A CA 1
ATOM 576 C C . LEU A 1 83 ? -8.237 -0.582 10.761 1.00 90.00 83 LEU A C 1
ATOM 578 O O . LEU A 1 83 ? -8.256 -0.599 11.996 1.00 90.00 83 LEU A O 1
ATOM 582 N N . PRO A 1 84 ? -7.084 -0.381 10.093 1.00 92.00 84 PRO A N 1
ATOM 583 C CA . PRO A 1 84 ? -5.838 -0.053 10.772 1.00 92.00 84 PRO A CA 1
ATOM 584 C C . PRO A 1 84 ? -5.951 1.292 11.490 1.00 92.00 84 PRO A C 1
ATOM 586 O O . PRO A 1 84 ? -6.574 2.230 10.991 1.00 92.00 84 PRO A O 1
ATOM 589 N N . ASN A 1 85 ? -5.297 1.410 12.647 1.00 90.19 85 ASN A N 1
ATOM 590 C CA . ASN A 1 85 ? -5.180 2.697 13.322 1.00 90.19 85 ASN A CA 1
ATOM 591 C C . ASN A 1 85 ? -4.363 3.697 12.477 1.00 90.19 85 ASN A C 1
ATOM 593 O O . ASN A 1 85 ? -3.677 3.333 11.518 1.00 90.19 85 ASN A O 1
ATOM 597 N N . LYS A 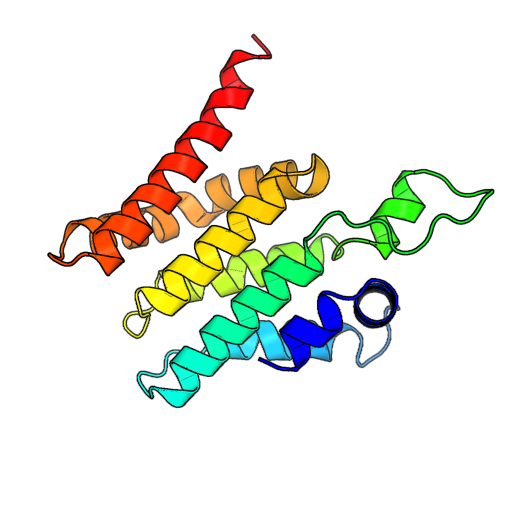1 86 ? -4.419 4.976 12.859 1.00 91.31 86 LYS A N 1
ATOM 598 C CA . LYS A 1 86 ? -3.808 6.076 12.097 1.00 91.31 86 LYS A CA 1
ATOM 599 C C . LYS A 1 86 ? -2.313 5.870 11.839 1.00 91.31 86 LYS A C 1
ATOM 601 O O . LYS A 1 86 ? -1.850 6.151 10.734 1.00 91.31 86 LYS A O 1
ATOM 606 N N . ASP A 1 87 ? -1.570 5.402 12.835 1.00 91.69 87 ASP A N 1
AT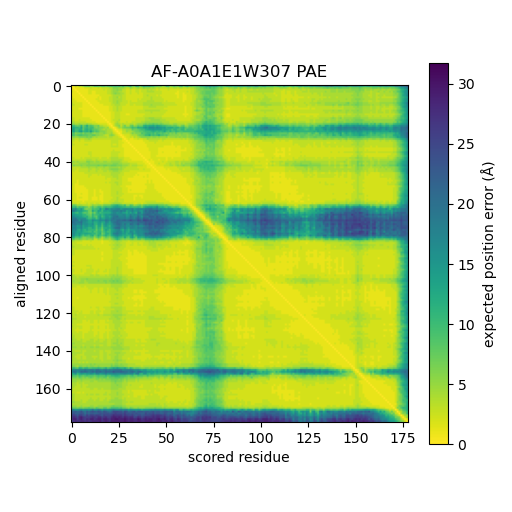OM 607 C CA . ASP A 1 87 ? -0.118 5.255 12.733 1.00 91.69 87 ASP A CA 1
ATOM 608 C C . ASP A 1 87 ? 0.246 4.082 11.816 1.00 91.69 87 ASP A C 1
ATOM 610 O O . ASP A 1 87 ? 1.097 4.223 10.935 1.00 91.69 87 ASP A O 1
ATOM 614 N N . ALA A 1 88 ? -0.464 2.958 11.951 1.00 93.56 88 ALA A N 1
ATOM 615 C CA . ALA A 1 88 ? -0.306 1.803 11.078 1.00 93.56 88 ALA A CA 1
ATOM 616 C C . ALA A 1 88 ? -0.655 2.135 9.622 1.00 93.56 88 ALA A C 1
ATOM 618 O O . ALA A 1 88 ? 0.125 1.838 8.716 1.00 93.56 88 ALA A O 1
ATOM 619 N N . LEU A 1 89 ? -1.789 2.802 9.392 1.00 95.44 89 LEU A N 1
ATOM 620 C CA . LEU A 1 89 ? -2.202 3.213 8.052 1.00 95.44 89 LEU A CA 1
ATOM 621 C C . LEU A 1 89 ? -1.211 4.207 7.433 1.00 95.44 89 LEU A C 1
ATOM 623 O O . LEU A 1 89 ? -0.832 4.047 6.275 1.00 95.44 89 LEU A O 1
ATOM 627 N N . SER A 1 90 ? -0.731 5.192 8.200 1.00 96.12 90 SER A N 1
ATOM 628 C CA . SER A 1 90 ? 0.296 6.122 7.715 1.00 96.12 90 SER A CA 1
ATOM 629 C C . SER A 1 90 ? 1.575 5.390 7.310 1.00 96.12 90 SER A C 1
ATOM 631 O O . SER A 1 90 ? 2.150 5.719 6.275 1.00 96.12 90 SER A O 1
ATOM 633 N N . ALA A 1 91 ? 2.013 4.396 8.087 1.00 96.88 91 ALA A N 1
ATOM 634 C CA . ALA A 1 91 ? 3.201 3.614 7.762 1.00 96.88 91 ALA A CA 1
ATOM 635 C C . ALA A 1 91 ? 3.016 2.775 6.491 1.00 96.88 91 ALA A C 1
ATOM 637 O O . ALA A 1 91 ? 3.913 2.740 5.653 1.00 96.88 91 ALA A O 1
ATOM 638 N N . PHE A 1 92 ? 1.850 2.148 6.306 1.00 97.88 92 PHE A N 1
ATOM 639 C CA . PHE A 1 92 ? 1.546 1.411 5.079 1.00 97.88 92 PHE A CA 1
ATOM 640 C C . PHE A 1 92 ? 1.509 2.312 3.843 1.00 97.88 92 PHE A C 1
ATOM 642 O O . PHE A 1 92 ? 2.043 1.955 2.789 1.00 97.88 92 PHE A O 1
ATOM 649 N N . LEU A 1 93 ? 0.897 3.490 3.964 1.00 98.12 93 LEU A N 1
ATOM 650 C CA . LEU A 1 93 ? 0.856 4.483 2.896 1.00 98.12 93 LEU A CA 1
ATOM 651 C C . LEU A 1 93 ? 2.266 4.975 2.543 1.00 98.12 93 LEU A C 1
ATOM 653 O O . LEU A 1 93 ? 2.635 5.005 1.372 1.00 98.12 93 LEU A O 1
ATOM 657 N N . ASP A 1 94 ? 3.091 5.282 3.546 1.00 98.06 94 ASP A N 1
ATOM 658 C CA . ASP A 1 94 ? 4.483 5.676 3.333 1.00 98.06 94 ASP A CA 1
ATOM 659 C C . ASP A 1 94 ? 5.306 4.552 2.671 1.00 98.06 94 ASP A C 1
ATOM 661 O O . ASP A 1 94 ? 5.965 4.802 1.663 1.00 98.06 94 ASP A O 1
ATOM 665 N N . ALA A 1 95 ? 5.203 3.313 3.159 1.00 98.25 95 ALA A N 1
ATOM 666 C CA . ALA A 1 95 ? 5.925 2.163 2.611 1.00 98.25 95 ALA A CA 1
ATOM 667 C C . ALA A 1 95 ? 5.519 1.832 1.165 1.00 98.25 95 ALA A C 1
ATOM 669 O O . ALA A 1 95 ? 6.362 1.489 0.334 1.00 98.25 95 ALA A O 1
ATOM 670 N N . SER A 1 96 ? 4.227 1.941 0.847 1.00 97.94 96 SER A N 1
ATOM 671 C CA . SER A 1 96 ? 3.724 1.723 -0.512 1.00 97.94 96 SER A CA 1
ATOM 672 C C . SER A 1 96 ? 4.136 2.843 -1.474 1.00 97.94 96 SER A C 1
ATOM 674 O O . SER A 1 96 ? 4.470 2.545 -2.619 1.00 97.94 96 SER A O 1
ATOM 676 N N . ALA A 1 97 ? 4.216 4.100 -1.021 1.00 97.81 97 ALA A N 1
ATOM 677 C CA . ALA A 1 97 ? 4.783 5.192 -1.819 1.00 97.81 97 ALA A CA 1
ATOM 678 C C . ALA A 1 97 ? 6.258 4.946 -2.151 1.00 97.81 97 ALA A C 1
ATOM 680 O O . ALA A 1 97 ? 6.660 5.059 -3.307 1.00 97.81 97 ALA A O 1
ATOM 681 N N . ASP A 1 98 ? 7.048 4.555 -1.149 1.00 97.31 98 ASP A N 1
ATOM 682 C CA . ASP A 1 98 ? 8.468 4.253 -1.332 1.00 97.31 98 ASP A CA 1
ATOM 683 C C . ASP A 1 98 ? 8.649 3.076 -2.317 1.00 97.31 98 ASP A C 1
ATOM 685 O O . ASP A 1 98 ? 9.525 3.105 -3.187 1.00 97.31 98 ASP A O 1
ATOM 689 N N . CYS A 1 99 ? 7.754 2.080 -2.271 1.00 97.50 99 CYS A N 1
ATOM 690 C CA . CYS A 1 99 ? 7.702 0.999 -3.256 1.00 97.50 99 CYS A CA 1
ATOM 691 C C . CYS A 1 99 ? 7.378 1.503 -4.678 1.00 97.50 99 CYS A C 1
ATOM 693 O O . CYS A 1 99 ? 8.016 1.074 -5.640 1.00 97.50 99 CYS A O 1
ATOM 695 N N . LEU A 1 100 ? 6.421 2.427 -4.836 1.00 96.94 100 LEU A N 1
ATOM 696 C CA . LEU A 1 100 ? 6.085 3.046 -6.130 1.00 96.94 100 LEU A CA 1
ATOM 697 C C . LEU A 1 100 ? 7.200 3.956 -6.672 1.00 96.94 100 LEU A C 1
ATOM 699 O O . LEU A 1 100 ? 7.279 4.186 -7.880 1.00 96.94 100 LEU A O 1
ATOM 703 N N . GLU A 1 101 ? 8.079 4.460 -5.810 1.00 95.44 101 GLU A N 1
ATOM 704 C CA . GLU A 1 101 ? 9.251 5.241 -6.210 1.00 95.44 101 GLU A CA 1
ATOM 705 C C . GLU A 1 101 ? 10.456 4.358 -6.567 1.00 95.44 101 GLU A C 1
ATOM 707 O O . GLU A 1 101 ? 11.306 4.760 -7.365 1.00 95.44 101 GLU A O 1
ATOM 712 N N . SER A 1 102 ? 10.502 3.128 -6.047 1.00 95.00 102 SER A N 1
ATOM 713 C CA . SER A 1 102 ? 11.597 2.178 -6.257 1.00 95.00 102 SER A CA 1
ATOM 714 C C . SER A 1 102 ? 11.926 1.955 -7.736 1.00 95.00 102 SER A C 1
ATOM 716 O O . SER A 1 102 ? 11.053 1.854 -8.603 1.00 95.00 102 SER A O 1
ATOM 718 N N . THR A 1 103 ? 13.214 1.814 -8.044 1.00 93.38 103 THR A N 1
ATOM 719 C CA . THR A 1 103 ? 13.698 1.455 -9.388 1.00 93.38 103 THR A CA 1
ATOM 720 C C . THR A 1 103 ? 13.441 -0.011 -9.733 1.00 93.38 103 THR A C 1
ATOM 722 O O . THR A 1 103 ? 13.439 -0.364 -10.907 1.00 93.38 103 THR A O 1
ATOM 725 N N . THR A 1 104 ? 13.190 -0.849 -8.723 1.00 93.94 104 THR A N 1
ATOM 726 C CA . THR A 1 104 ? 12.949 -2.299 -8.868 1.00 93.94 104 THR A CA 1
ATOM 727 C C . THR A 1 104 ? 11.470 -2.674 -8.980 1.00 93.94 104 THR A C 1
ATOM 729 O O . THR A 1 104 ? 11.150 -3.847 -9.148 1.00 93.94 104 THR A O 1
ATOM 732 N N . LYS A 1 105 ? 10.563 -1.692 -8.902 1.00 94.25 105 LYS A N 1
ATOM 733 C CA . LYS A 1 105 ? 9.117 -1.925 -8.987 1.00 94.25 105 LYS A CA 1
ATOM 734 C C . LYS A 1 105 ? 8.700 -2.516 -10.335 1.00 94.25 105 LYS A C 1
ATOM 736 O O . LYS A 1 105 ? 9.255 -2.176 -11.381 1.00 94.25 105 LYS A O 1
ATOM 741 N N . THR A 1 106 ? 7.645 -3.320 -10.305 1.00 95.44 106 THR A N 1
ATOM 742 C CA . THR A 1 106 ? 6.991 -3.881 -11.492 1.00 95.44 106 THR A CA 1
ATOM 743 C C . THR A 1 106 ? 5.590 -3.291 -11.664 1.00 95.44 106 THR A C 1
ATOM 745 O O . THR A 1 106 ? 5.019 -2.741 -10.719 1.00 95.44 106 THR A O 1
ATOM 748 N N . CYS A 1 107 ? 5.009 -3.411 -12.862 1.00 96.12 107 CYS A N 1
ATOM 749 C CA . CYS A 1 107 ? 3.630 -2.974 -13.108 1.00 96.12 107 CYS A CA 1
ATOM 750 C C . CYS A 1 107 ? 2.608 -3.756 -12.265 1.00 96.12 107 CYS A C 1
ATOM 752 O O . CYS A 1 107 ? 1.633 -3.168 -11.804 1.00 96.12 107 CYS A O 1
ATOM 754 N N . ALA A 1 108 ? 2.848 -5.048 -12.008 1.00 96.31 108 ALA A N 1
ATOM 755 C CA . ALA A 1 108 ? 1.988 -5.877 -11.160 1.00 96.31 108 ALA A CA 1
ATOM 756 C C . ALA A 1 108 ? 1.945 -5.356 -9.713 1.00 96.31 108 ALA A C 1
ATOM 758 O O . ALA A 1 108 ? 0.869 -5.071 -9.185 1.00 96.31 108 ALA A O 1
ATOM 759 N N . VAL A 1 109 ? 3.118 -5.111 -9.112 1.00 97.38 109 VAL A N 1
ATOM 760 C CA . VAL A 1 109 ? 3.224 -4.530 -7.763 1.00 97.38 109 VAL A CA 1
ATOM 761 C C . VAL A 1 109 ? 2.582 -3.144 -7.719 1.00 97.38 109 VAL A C 1
ATOM 763 O O . VAL A 1 109 ? 1.797 -2.855 -6.816 1.00 97.38 109 VAL A O 1
ATOM 766 N N . ALA A 1 110 ? 2.868 -2.294 -8.710 1.00 97.56 110 ALA A N 1
ATOM 767 C CA . ALA A 1 110 ? 2.283 -0.960 -8.786 1.00 97.56 110 ALA A CA 1
ATOM 768 C C . ALA A 1 110 ? 0.751 -1.011 -8.864 1.00 97.56 110 ALA A C 1
ATOM 770 O O . ALA A 1 110 ? 0.076 -0.325 -8.101 1.00 97.56 110 ALA A O 1
ATOM 771 N N . SER A 1 111 ? 0.196 -1.865 -9.723 1.00 97.50 111 SER A N 1
ATOM 772 C CA . SER A 1 111 ? -1.253 -2.016 -9.874 1.00 97.50 111 SER A CA 1
ATOM 773 C C . SER A 1 111 ? -1.912 -2.556 -8.605 1.00 97.50 111 SER A C 1
ATOM 775 O O . SER A 1 111 ? -2.992 -2.098 -8.239 1.00 97.50 111 SER A O 1
ATOM 777 N N . ALA A 1 112 ? -1.271 -3.492 -7.897 1.00 98.06 112 ALA A N 1
ATOM 778 C CA . ALA A 1 112 ? -1.764 -3.987 -6.612 1.00 98.06 112 ALA A CA 1
ATOM 779 C C . ALA A 1 112 ? -1.797 -2.880 -5.542 1.00 98.06 112 ALA A C 1
ATOM 781 O O . ALA A 1 112 ? -2.783 -2.763 -4.814 1.00 98.06 112 ALA A O 1
ATOM 782 N N . ILE A 1 113 ? -0.773 -2.020 -5.488 1.00 98.44 113 ILE A N 1
ATOM 783 C CA . ILE A 1 113 ? -0.749 -0.856 -4.590 1.00 98.44 113 ILE A CA 1
ATOM 784 C C . ILE A 1 113 ? -1.849 0.148 -4.957 1.00 98.44 113 ILE A C 1
ATOM 786 O O . ILE A 1 113 ? -2.585 0.591 -4.078 1.00 98.44 113 ILE A O 1
ATOM 790 N N . LEU A 1 114 ? -2.003 0.486 -6.242 1.00 98.06 114 LEU A N 1
ATOM 791 C CA . LEU A 1 114 ? -3.049 1.415 -6.685 1.00 98.06 114 LEU A CA 1
ATOM 792 C C . LEU A 1 114 ? -4.450 0.885 -6.351 1.00 98.06 114 LEU A C 1
ATOM 794 O O . LEU A 1 114 ? -5.297 1.648 -5.899 1.00 98.06 114 LEU A O 1
ATOM 798 N N . ARG A 1 115 ? -4.689 -0.425 -6.488 1.00 97.31 115 ARG A N 1
ATOM 799 C CA . ARG A 1 115 ? -5.938 -1.068 -6.045 1.00 97.31 115 ARG A CA 1
ATOM 800 C C . ARG A 1 115 ? -6.150 -0.971 -4.537 1.00 97.31 115 ARG A C 1
ATOM 802 O O . ARG A 1 115 ? -7.265 -0.696 -4.111 1.00 97.31 115 ARG A O 1
ATOM 809 N N . ALA A 1 116 ? -5.104 -1.134 -3.729 1.00 97.56 116 ALA A N 1
ATOM 810 C CA . ALA A 1 116 ? -5.206 -0.908 -2.287 1.00 97.56 116 ALA A CA 1
ATOM 811 C C . ALA A 1 116 ? -5.589 0.548 -1.961 1.00 97.56 116 ALA A C 1
ATOM 813 O O . ALA A 1 116 ? -6.357 0.790 -1.032 1.00 97.56 116 ALA A O 1
ATOM 814 N N . TYR A 1 117 ? -5.108 1.517 -2.748 1.00 97.81 117 TYR A N 1
ATOM 815 C CA . TYR A 1 117 ? -5.536 2.910 -2.618 1.00 97.81 117 TYR A CA 1
ATOM 816 C C . TYR A 1 117 ? -7.005 3.115 -2.991 1.00 97.81 117 TYR A C 1
ATOM 818 O O . TYR A 1 117 ? -7.667 3.888 -2.310 1.00 97.81 117 TYR A O 1
ATOM 826 N N . PHE A 1 118 ? -7.547 2.404 -3.987 1.00 96.38 118 PHE A N 1
ATOM 827 C CA . PHE A 1 118 ? -8.987 2.455 -4.276 1.00 96.38 118 PHE A CA 1
ATOM 828 C C . PHE A 1 118 ? -9.831 2.006 -3.088 1.00 96.38 118 PHE A C 1
ATOM 830 O O . PHE A 1 118 ? -10.756 2.721 -2.723 1.00 96.38 118 PHE A O 1
ATOM 837 N N . VAL A 1 119 ? -9.471 0.898 -2.436 1.00 95.12 119 VAL A N 1
ATOM 838 C CA . VAL A 1 119 ? -10.195 0.415 -1.246 1.00 95.12 119 VAL A CA 1
ATOM 839 C C . VAL A 1 119 ? -10.242 1.484 -0.148 1.00 95.12 119 VAL A C 1
ATOM 841 O O . VAL A 1 119 ? -11.272 1.699 0.484 1.00 95.12 119 VAL A O 1
ATOM 844 N N . LEU A 1 120 ? -9.154 2.240 0.043 1.00 93.81 120 LEU A N 1
ATOM 845 C CA . LEU A 1 120 ? -9.146 3.362 0.987 1.00 93.81 120 LEU A CA 1
ATOM 846 C C . LEU A 1 120 ? -10.125 4.475 0.606 1.00 93.81 120 LEU A C 1
ATOM 848 O O . LEU A 1 120 ? -10.573 5.193 1.490 1.00 93.81 120 LEU A O 1
ATOM 852 N N . THR A 1 121 ? -10.451 4.641 -0.675 1.00 93.44 121 THR A N 1
ATOM 853 C CA . THR A 1 121 ? -11.405 5.663 -1.127 1.00 93.44 121 THR A CA 1
ATOM 854 C C . THR A 1 121 ? -12.873 5.264 -0.967 1.00 93.44 121 THR A C 1
ATOM 856 O O . THR A 1 121 ? -13.741 6.108 -1.149 1.00 93.44 121 THR A O 1
ATOM 859 N N . GLU A 1 122 ? -13.169 4.016 -0.596 1.00 91.12 122 GLU A N 1
ATOM 860 C CA . GLU A 1 122 ? -14.545 3.509 -0.463 1.00 91.12 122 GLU A CA 1
ATOM 861 C C . GLU A 1 122 ? -15.213 3.897 0.867 1.00 91.12 122 GLU A C 1
ATOM 863 O O . GLU A 1 122 ? -16.414 3.697 1.048 1.00 91.12 122 GLU A O 1
ATOM 868 N N . HIS A 1 123 ? -14.454 4.461 1.812 1.00 89.25 123 HIS A N 1
ATOM 869 C CA . HIS A 1 123 ? -14.962 4.910 3.108 1.00 89.25 123 HIS A CA 1
ATOM 870 C C . HIS A 1 123 ? -14.300 6.204 3.579 1.00 89.25 123 HIS A C 1
ATOM 872 O O . HIS A 1 123 ? -13.139 6.484 3.283 1.00 89.25 123 HIS A O 1
ATOM 878 N N . GLU A 1 124 ? -15.043 6.973 4.378 1.00 89.00 124 GLU A N 1
ATOM 879 C CA . GLU A 1 124 ? -14.655 8.316 4.824 1.00 89.00 124 GLU A CA 1
ATOM 880 C C . GLU A 1 124 ? -13.289 8.341 5.528 1.00 89.00 124 GLU A C 1
ATOM 882 O O . GLU A 1 124 ? -12.432 9.172 5.231 1.00 89.00 124 GLU A O 1
ATOM 887 N N . TYR A 1 125 ? -13.043 7.408 6.455 1.00 90.38 125 TYR A N 1
ATOM 888 C CA . TYR A 1 125 ? -11.789 7.389 7.210 1.00 90.38 125 TYR A CA 1
ATOM 889 C C . TYR A 1 125 ? -10.577 7.178 6.296 1.00 90.38 125 TYR A C 1
ATOM 891 O O . TYR A 1 125 ? -9.606 7.938 6.372 1.00 90.38 125 TYR A O 1
ATOM 899 N N . GLY A 1 126 ? -10.634 6.162 5.432 1.00 92.69 126 GLY A N 1
ATOM 900 C CA . GLY A 1 126 ? -9.577 5.848 4.478 1.00 92.69 126 GLY A CA 1
ATOM 901 C C . GLY A 1 126 ? -9.351 7.000 3.510 1.00 92.69 126 GLY A C 1
ATOM 902 O O . GLY A 1 126 ? -8.203 7.407 3.315 1.00 92.69 126 GLY A O 1
ATOM 903 N N . PHE A 1 127 ? -10.431 7.600 3.005 1.00 94.00 127 PHE A N 1
ATOM 904 C CA . PHE A 1 127 ? -10.366 8.699 2.052 1.00 94.00 127 PHE A CA 1
ATOM 905 C C . PHE A 1 127 ? -9.681 9.928 2.660 1.00 94.00 127 PHE A C 1
ATOM 907 O O . PHE A 1 127 ? -8.748 10.482 2.071 1.00 94.00 127 PHE A O 1
ATOM 914 N N . GLN A 1 128 ? -10.036 10.299 3.895 1.00 93.69 128 GLN A N 1
ATOM 915 C CA . GLN A 1 128 ? -9.406 11.416 4.605 1.00 93.69 128 GLN A CA 1
ATOM 916 C C . GLN A 1 128 ? -7.912 11.188 4.872 1.00 93.69 128 GLN A C 1
ATOM 918 O O . GLN A 1 128 ? -7.114 12.129 4.779 1.00 93.69 128 GLN A O 1
ATOM 923 N N . GLN A 1 129 ? -7.496 9.960 5.210 1.00 95.12 129 GLN A N 1
ATOM 924 C CA . GLN A 1 129 ? -6.069 9.653 5.367 1.00 95.12 129 GLN A CA 1
ATOM 925 C C . GLN A 1 129 ? -5.346 9.657 4.018 1.00 95.12 129 GLN A C 1
ATOM 927 O O . GLN A 1 129 ? -4.261 10.234 3.910 1.00 95.12 129 GLN A O 1
ATOM 932 N N . PHE A 1 130 ? -5.960 9.087 2.980 1.00 96.31 130 PHE A N 1
ATOM 933 C CA . PHE A 1 130 ? -5.397 9.039 1.637 1.00 96.31 130 PHE A CA 1
ATOM 934 C C . PHE A 1 130 ? -5.202 10.445 1.055 1.00 96.31 130 PHE A C 1
ATOM 936 O O . PHE A 1 130 ? -4.117 10.757 0.569 1.00 96.31 130 PHE A O 1
ATOM 943 N N . LYS A 1 131 ? -6.175 11.351 1.211 1.00 95.94 131 LYS A N 1
ATOM 944 C CA . LYS A 1 131 ? -6.067 12.757 0.783 1.00 95.94 131 LYS A CA 1
ATOM 945 C C . LYS A 1 131 ? -4.881 13.473 1.441 1.00 95.94 131 LYS A C 1
ATOM 947 O O . LYS A 1 131 ? -4.089 14.126 0.757 1.00 95.94 131 LYS A O 1
ATOM 952 N N . LYS A 1 132 ? -4.706 13.312 2.761 1.00 96.19 132 LYS A N 1
ATOM 953 C CA . LYS A 1 132 ? -3.553 13.867 3.504 1.00 96.19 132 LYS A CA 1
ATOM 954 C C . LYS A 1 132 ? -2.231 13.282 3.010 1.00 96.19 132 LYS A C 1
ATOM 956 O O . LYS A 1 132 ? -1.260 14.015 2.819 1.00 96.19 132 LYS A O 1
ATOM 961 N N . PHE A 1 133 ? -2.204 11.975 2.777 1.00 97.44 133 PHE A N 1
ATOM 962 C CA . PHE A 1 133 ? -1.046 11.268 2.248 1.00 97.44 133 PHE A CA 1
ATOM 963 C C . PHE A 1 133 ? -0.659 11.742 0.842 1.00 97.44 133 PHE A C 1
ATOM 965 O O . PHE A 1 133 ? 0.510 12.045 0.617 1.00 97.44 133 PHE A O 1
ATOM 972 N N . VAL A 1 134 ? -1.614 11.889 -0.081 1.00 96.69 134 VAL A N 1
ATOM 973 C CA . VAL A 1 134 ? -1.356 12.377 -1.446 1.00 96.69 134 VAL A CA 1
ATOM 974 C C . VAL A 1 134 ? -0.764 13.785 -1.417 1.00 96.69 134 VAL A C 1
ATOM 976 O O . VAL A 1 134 ? 0.168 14.079 -2.166 1.00 96.69 134 VAL A O 1
ATOM 979 N N . ALA A 1 135 ? -1.245 14.650 -0.517 1.00 95.88 135 ALA A N 1
ATOM 980 C CA . ALA A 1 135 ? -0.661 15.975 -0.320 1.00 95.88 135 ALA A CA 1
ATOM 981 C C . ALA A 1 135 ? 0.799 15.887 0.169 1.00 95.88 135 ALA A C 1
ATOM 983 O O . ALA A 1 135 ? 1.668 16.575 -0.366 1.00 95.88 135 ALA A O 1
ATOM 984 N N . LYS A 1 136 ? 1.074 15.002 1.140 1.00 97.19 136 LYS A N 1
ATOM 985 C CA . LYS A 1 136 ? 2.408 14.764 1.723 1.00 97.19 136 LYS A CA 1
ATOM 986 C C . LYS A 1 136 ? 3.400 14.152 0.725 1.00 97.19 136 LYS A C 1
ATOM 988 O O . LYS A 1 136 ? 4.562 14.542 0.706 1.00 97.19 136 LYS A O 1
ATOM 993 N N . ARG A 1 137 ? 2.972 13.184 -0.089 1.00 96.69 137 ARG A N 1
ATOM 994 C CA . ARG A 1 137 ? 3.823 12.384 -0.994 1.00 96.69 137 ARG A CA 1
ATOM 995 C C . ARG A 1 137 ? 3.668 12.771 -2.471 1.00 96.69 137 ARG A C 1
ATOM 997 O O . ARG A 1 137 ? 4.022 11.992 -3.354 1.00 96.69 137 ARG A O 1
ATOM 1004 N N . ARG A 1 138 ? 3.190 13.989 -2.754 1.00 95.44 138 ARG A N 1
ATOM 1005 C CA . ARG A 1 138 ? 2.934 14.501 -4.114 1.00 95.44 138 ARG A CA 1
ATOM 1006 C C . ARG A 1 138 ? 4.114 14.306 -5.068 1.00 95.44 138 ARG A C 1
ATOM 1008 O O . ARG A 1 138 ? 3.910 13.912 -6.211 1.00 95.44 138 ARG A O 1
ATOM 1015 N N . GLU A 1 139 ? 5.336 14.581 -4.617 1.00 95.44 139 GLU A N 1
ATOM 1016 C CA . GLU A 1 139 ? 6.535 14.438 -5.454 1.00 95.44 139 GLU A CA 1
ATOM 1017 C C . GLU A 1 139 ? 6.808 12.981 -5.839 1.00 95.44 139 GLU A C 1
ATOM 1019 O O . GLU A 1 139 ? 7.076 12.695 -7.005 1.00 95.44 139 GLU A O 1
ATOM 1024 N N . SER A 1 140 ? 6.687 12.063 -4.877 1.00 94.06 140 SER A N 1
ATOM 1025 C CA . SER A 1 140 ? 6.881 10.622 -5.074 1.00 94.06 140 SER A CA 1
ATOM 1026 C C . SER A 1 140 ? 5.859 10.059 -6.068 1.00 94.06 140 SER A C 1
ATOM 1028 O O . SER A 1 140 ? 6.222 9.453 -7.079 1.00 94.06 140 SER A O 1
ATOM 1030 N N . LEU A 1 141 ? 4.578 10.395 -5.879 1.00 95.62 141 LEU A N 1
ATOM 1031 C CA . LEU A 1 141 ? 3.500 10.030 -6.804 1.00 95.62 141 LEU A CA 1
ATOM 1032 C C . LEU A 1 141 ? 3.693 10.660 -8.197 1.00 95.62 141 LEU A C 1
ATOM 1034 O O . LEU A 1 141 ? 3.444 10.024 -9.219 1.00 95.62 141 LEU A O 1
ATOM 1038 N N . GLY A 1 142 ? 4.221 11.886 -8.262 1.00 95.38 142 GLY A N 1
ATOM 1039 C CA . GLY A 1 142 ? 4.590 12.538 -9.519 1.00 95.38 142 GLY A CA 1
ATOM 1040 C C . GLY A 1 142 ? 5.715 11.817 -10.271 1.00 95.38 142 GLY A C 1
ATOM 1041 O O . GLY A 1 142 ? 5.669 11.727 -11.499 1.00 95.38 142 GLY A O 1
ATOM 1042 N N . LYS A 1 143 ? 6.712 11.267 -9.564 1.00 95.25 143 LYS A N 1
ATOM 1043 C CA . LYS A 1 143 ? 7.758 10.423 -10.169 1.00 95.25 143 LYS A CA 1
ATOM 1044 C C . LYS A 1 143 ? 7.181 9.110 -10.690 1.00 95.25 143 LYS A C 1
ATOM 1046 O O . LYS A 1 143 ? 7.523 8.712 -11.801 1.00 95.25 143 LYS A O 1
ATOM 1051 N N . PHE A 1 144 ? 6.281 8.479 -9.935 1.00 95.81 144 PHE A N 1
ATOM 1052 C CA . PHE A 1 144 ? 5.560 7.295 -10.401 1.00 95.81 144 PHE A CA 1
ATOM 1053 C C . PHE A 1 144 ? 4.784 7.587 -11.693 1.00 95.81 144 PHE A C 1
ATOM 1055 O O . PHE A 1 144 ? 4.946 6.868 -12.675 1.00 95.81 144 PHE A O 1
ATOM 1062 N N . PHE A 1 145 ? 4.031 8.690 -11.744 1.00 95.44 145 PHE A N 1
ATOM 1063 C CA . PHE A 1 145 ? 3.298 9.101 -12.944 1.00 95.44 145 PHE A CA 1
ATOM 1064 C C . PHE A 1 145 ? 4.211 9.258 -14.169 1.00 95.44 145 PHE A C 1
ATOM 1066 O O . PHE A 1 145 ? 3.913 8.712 -15.230 1.00 95.44 145 PHE A O 1
ATOM 1073 N N . LYS A 1 146 ? 5.358 9.937 -14.021 1.00 94.75 146 LYS A N 1
ATOM 1074 C CA . LYS A 1 146 ? 6.358 10.045 -15.100 1.00 94.75 146 LYS A CA 1
ATOM 1075 C C . LYS A 1 146 ? 6.853 8.672 -15.553 1.00 94.75 146 LYS A C 1
ATOM 1077 O O . LYS A 1 146 ? 6.854 8.392 -16.746 1.00 94.75 146 LYS A O 1
ATOM 1082 N N . TRP A 1 147 ? 7.192 7.793 -14.610 1.00 94.44 147 TRP A N 1
ATOM 1083 C CA . TRP A 1 147 ? 7.654 6.439 -14.919 1.00 94.44 147 TRP A CA 1
ATOM 1084 C C . TRP A 1 147 ? 6.617 5.621 -15.704 1.00 94.44 147 TRP A C 1
ATOM 1086 O O . TRP A 1 147 ? 6.985 4.861 -16.607 1.00 94.44 147 TRP A O 1
ATOM 1096 N N . VAL A 1 148 ? 5.325 5.764 -15.388 1.00 94.25 148 VAL A N 1
ATOM 1097 C CA . VAL A 1 148 ? 4.253 5.095 -16.138 1.00 94.25 148 VAL A CA 1
ATOM 1098 C C . VAL A 1 148 ? 4.157 5.647 -17.567 1.00 94.25 148 VAL A C 1
ATOM 1100 O O . VAL A 1 148 ? 4.009 4.864 -18.500 1.00 94.25 148 VAL A O 1
ATOM 1103 N N . LEU A 1 149 ? 4.315 6.962 -17.763 1.00 92.44 149 LEU A N 1
ATOM 1104 C CA . LEU A 1 149 ? 4.280 7.596 -19.090 1.00 92.44 149 LEU A CA 1
ATOM 1105 C C . LEU A 1 149 ? 5.478 7.243 -19.986 1.00 92.44 149 LEU A C 1
ATOM 1107 O O . LEU A 1 149 ? 5.349 7.221 -21.205 1.00 92.44 149 LEU A O 1
ATOM 1111 N N . GLU A 1 150 ? 6.647 6.986 -19.400 1.00 88.62 150 GLU A N 1
ATOM 1112 C CA . GLU A 1 150 ? 7.905 6.777 -20.133 1.00 88.62 150 GLU A CA 1
ATOM 1113 C C . GLU A 1 150 ? 8.037 5.394 -20.804 1.00 88.62 150 GLU A C 1
ATOM 1115 O O . GLU A 1 150 ? 9.050 5.130 -21.448 1.00 88.62 150 GLU A O 1
ATOM 1120 N N . GLY A 1 151 ? 7.064 4.482 -20.673 1.00 74.12 151 GLY A N 1
ATOM 1121 C CA . GLY A 1 151 ? 7.136 3.160 -21.313 1.00 74.12 151 GLY A CA 1
ATOM 1122 C C . GLY A 1 151 ? 5.928 2.813 -22.173 1.00 74.12 151 GLY A C 1
ATOM 1123 O O . GLY A 1 151 ? 4.820 3.275 -21.926 1.00 74.12 151 GLY A O 1
ATOM 1124 N N . SER A 1 152 ? 6.147 1.940 -23.154 1.00 67.12 152 SER A N 1
ATOM 1125 C CA . SER A 1 152 ? 5.103 1.319 -23.967 1.00 67.12 152 SER A CA 1
ATOM 1126 C C . SER A 1 152 ? 4.796 -0.092 -23.450 1.00 67.12 152 SER A C 1
ATOM 1128 O O . SER A 1 152 ? 5.705 -0.887 -23.220 1.00 67.12 152 SER A O 1
ATOM 1130 N N . GLY A 1 153 ? 3.516 -0.403 -23.235 1.00 81.56 153 GLY A N 1
ATOM 1131 C CA . GLY A 1 153 ? 3.056 -1.728 -22.802 1.00 81.56 153 GLY A CA 1
ATOM 1132 C C . GLY A 1 153 ? 1.660 -1.686 -22.179 1.00 81.56 153 GLY A C 1
ATOM 1133 O O . GLY A 1 153 ? 1.293 -0.685 -21.561 1.00 81.56 153 GLY A O 1
ATOM 1134 N N . GLU A 1 154 ? 0.893 -2.767 -22.337 1.00 84.12 154 GLU A N 1
ATOM 1135 C CA . GLU A 1 154 ? -0.480 -2.885 -21.817 1.00 84.12 154 GLU A CA 1
ATOM 1136 C C . GLU A 1 154 ? -0.525 -2.718 -20.289 1.00 84.12 154 GLU A C 1
ATOM 1138 O O . GLU A 1 154 ? -1.311 -1.919 -19.784 1.00 84.12 154 GLU A O 1
ATOM 1143 N N . ASP A 1 155 ? 0.415 -3.330 -19.562 1.00 89.62 155 ASP A N 1
ATOM 1144 C CA . ASP A 1 155 ? 0.483 -3.238 -18.096 1.00 89.62 155 ASP A CA 1
ATOM 1145 C C . ASP A 1 155 ? 0.700 -1.800 -17.585 1.00 89.62 155 ASP A C 1
ATOM 1147 O O . ASP A 1 155 ? 0.184 -1.400 -16.539 1.00 89.62 155 ASP A O 1
ATOM 1151 N N . LYS A 1 156 ? 1.479 -0.985 -18.315 1.00 92.25 156 LYS A N 1
ATOM 1152 C CA . LYS A 1 156 ? 1.668 0.433 -17.965 1.00 92.25 156 LYS A CA 1
ATOM 1153 C C . LYS A 1 156 ? 0.415 1.252 -18.267 1.00 92.25 156 LYS A C 1
ATOM 1155 O O . LYS A 1 156 ? 0.100 2.160 -17.500 1.00 92.25 156 LYS A O 1
ATOM 1160 N N . ALA A 1 157 ? -0.312 0.930 -19.337 1.00 93.19 157 ALA A N 1
ATOM 1161 C CA . ALA A 1 157 ? -1.588 1.575 -19.641 1.00 93.19 157 ALA A CA 1
ATOM 1162 C C . ALA A 1 157 ? -2.640 1.284 -18.555 1.00 93.19 157 ALA A C 1
ATOM 1164 O O . ALA A 1 157 ? -3.386 2.185 -18.164 1.00 93.19 157 ALA A O 1
ATOM 1165 N N . GLU A 1 158 ? -2.651 0.068 -18.0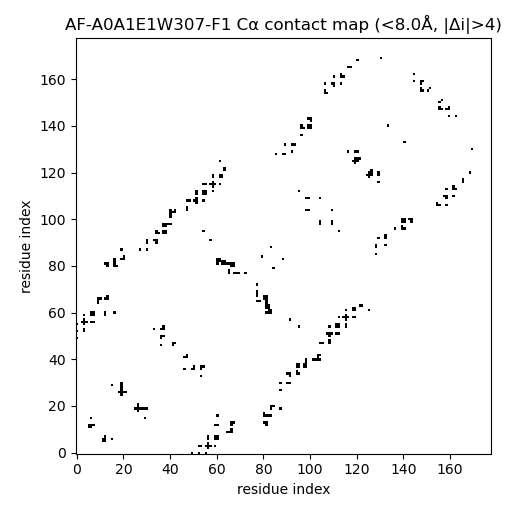08 1.00 93.69 158 GLU A N 1
ATOM 1166 C CA . GLU A 1 158 ? -3.486 -0.294 -16.860 1.00 93.69 158 GLU A CA 1
ATOM 1167 C C . GLU A 1 158 ? -3.110 0.517 -15.609 1.00 93.69 158 GLU A C 1
ATOM 1169 O O . GLU A 1 158 ? -3.973 1.163 -15.012 1.00 93.69 158 GLU A O 1
ATOM 1174 N N . CYS A 1 159 ? -1.817 0.574 -15.259 1.00 95.38 159 CYS A N 1
ATOM 1175 C CA . CYS A 1 159 ? -1.329 1.393 -14.142 1.00 95.38 159 CYS A CA 1
ATOM 1176 C C . CYS A 1 159 ? -1.732 2.868 -14.299 1.00 95.38 159 CYS A C 1
ATOM 1178 O O . CYS A 1 159 ? -2.151 3.511 -13.336 1.00 95.38 159 CYS A O 1
ATOM 1180 N N . LEU A 1 160 ? -1.602 3.409 -15.515 1.00 95.25 160 LEU A N 1
ATOM 1181 C CA . LEU A 1 160 ? -1.966 4.790 -15.824 1.00 95.25 160 LEU A CA 1
ATOM 1182 C C . LEU A 1 160 ? -3.461 5.027 -15.628 1.00 95.25 160 LEU A C 1
ATOM 1184 O O . LEU A 1 160 ? -3.844 6.044 -15.055 1.00 95.25 160 LEU A O 1
ATOM 1188 N N . SER A 1 161 ? -4.288 4.086 -16.084 1.00 95.38 161 SER A N 1
ATOM 1189 C CA . SER A 1 161 ? -5.744 4.157 -15.959 1.00 95.38 161 SER A CA 1
ATOM 1190 C C . SER A 1 161 ? -6.156 4.177 -14.487 1.00 95.38 161 SER A C 1
ATOM 1192 O O . SER A 1 161 ? -6.823 5.117 -14.063 1.00 95.38 161 SER A O 1
ATOM 1194 N N . LEU A 1 162 ? -5.642 3.236 -13.682 1.00 96.31 162 LEU A N 1
ATOM 1195 C CA . LEU A 1 162 ? -5.870 3.193 -12.232 1.00 96.31 162 LEU A CA 1
ATOM 1196 C C . LEU A 1 162 ? -5.438 4.498 -11.543 1.00 96.31 162 LEU A C 1
ATOM 1198 O O . LEU A 1 162 ? -6.160 5.040 -10.709 1.00 96.31 162 LEU A O 1
ATOM 1202 N N . TYR A 1 163 ? -4.273 5.037 -11.909 1.00 96.00 163 TYR A N 1
ATOM 1203 C CA . TYR A 1 163 ? -3.766 6.280 -11.330 1.00 96.00 163 TYR A CA 1
ATOM 1204 C C . TYR A 1 163 ? -4.631 7.499 -11.696 1.00 96.00 163 TYR A C 1
ATOM 1206 O O . TYR A 1 163 ? -4.907 8.345 -10.845 1.00 96.00 163 TYR A O 1
ATOM 1214 N N . ILE A 1 164 ? -5.085 7.597 -12.950 1.00 95.75 164 ILE A N 1
ATOM 1215 C CA . ILE A 1 164 ? -5.981 8.671 -13.404 1.00 95.75 164 ILE A CA 1
ATOM 1216 C C . ILE A 1 164 ? -7.334 8.583 -12.697 1.00 95.75 164 ILE A C 1
ATOM 1218 O O . ILE A 1 164 ? -7.872 9.612 -12.287 1.00 95.75 164 ILE A O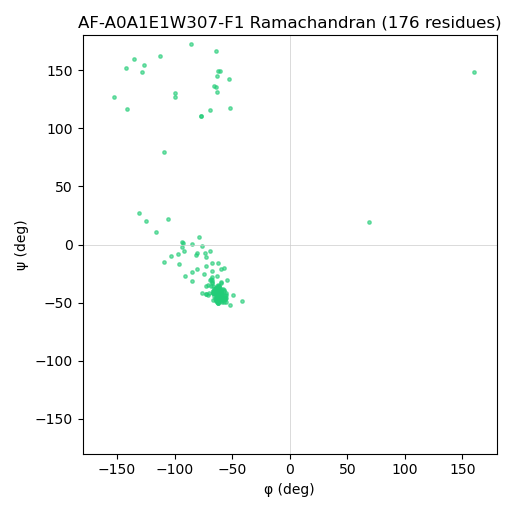 1
ATOM 1222 N N . ASP A 1 165 ? -7.872 7.381 -12.530 1.00 96.25 165 ASP A N 1
ATOM 1223 C CA . ASP A 1 165 ? -9.146 7.170 -11.853 1.00 96.25 165 ASP A CA 1
ATOM 1224 C C . ASP A 1 165 ? -9.068 7.557 -10.365 1.00 96.25 165 ASP A C 1
ATOM 1226 O O . ASP A 1 165 ? -9.955 8.260 -9.881 1.00 96.25 165 ASP A O 1
ATOM 1230 N N . LEU A 1 166 ? -7.958 7.273 -9.670 1.00 95.94 166 LEU A N 1
ATOM 1231 C CA . LEU A 1 166 ? -7.719 7.800 -8.316 1.00 95.94 166 LEU A CA 1
ATOM 1232 C C . LEU A 1 166 ? -7.708 9.338 -8.277 1.00 95.94 166 LEU A C 1
ATOM 1234 O O . LEU A 1 166 ? -8.278 9.940 -7.368 1.00 95.94 166 LEU A O 1
ATOM 1238 N N . ILE A 1 167 ? -7.099 10.001 -9.270 1.00 94.88 167 ILE A N 1
ATOM 1239 C CA . ILE A 1 167 ? -7.128 11.473 -9.364 1.00 94.88 167 ILE A CA 1
ATOM 1240 C C . ILE A 1 167 ? -8.560 11.979 -9.560 1.00 94.88 167 ILE A C 1
ATOM 1242 O O . ILE A 1 167 ? -8.925 13.007 -8.990 1.00 94.88 167 ILE A O 1
ATOM 1246 N N . ARG A 1 168 ? -9.366 11.292 -10.378 1.00 94.50 168 ARG A N 1
ATOM 1247 C CA . ARG A 1 168 ? -10.769 11.663 -10.608 1.00 94.50 168 ARG A CA 1
ATOM 1248 C C . ARG A 1 168 ? -11.574 11.580 -9.321 1.00 94.50 168 ARG A C 1
ATOM 1250 O O . ARG A 1 168 ? -12.283 12.534 -9.029 1.00 94.50 168 ARG A O 1
ATOM 1257 N N . ILE A 1 169 ? -11.409 10.513 -8.540 1.00 93.69 169 ILE A N 1
ATOM 1258 C CA . ILE A 1 169 ? -12.067 10.365 -7.234 1.00 93.69 169 ILE A CA 1
ATOM 1259 C C . ILE A 1 169 ? -11.666 11.515 -6.303 1.00 93.69 169 ILE A C 1
ATOM 1261 O O . ILE A 1 169 ? -12.529 12.200 -5.762 1.00 93.69 169 ILE A O 1
ATOM 1265 N N . LEU A 1 170 ? -10.363 11.803 -6.188 1.00 91.69 170 LEU A N 1
ATOM 1266 C CA . LEU A 1 170 ? -9.862 12.893 -5.339 1.00 91.69 170 LEU A CA 1
ATOM 1267 C C . LEU A 1 170 ? -10.412 14.274 -5.729 1.00 91.69 170 LEU A C 1
ATOM 1269 O O . LEU A 1 170 ? -10.563 15.126 -4.859 1.00 91.69 170 LEU A O 1
ATOM 1273 N N . LYS A 1 171 ? -10.685 14.501 -7.021 1.00 88.06 171 LYS A N 1
ATOM 1274 C CA . LYS A 1 171 ? -11.269 15.751 -7.533 1.00 88.06 171 LYS A CA 1
ATOM 1275 C C . LYS A 1 171 ? -12.795 15.794 -7.458 1.00 88.06 171 LYS A C 1
ATOM 1277 O O . LYS A 1 171 ? -13.341 16.883 -7.338 1.00 88.06 171 LYS A O 1
ATOM 1282 N N . GLY A 1 172 ? -13.471 14.651 -7.576 1.00 79.00 172 GLY A N 1
ATOM 1283 C CA . GLY A 1 172 ? -14.935 14.561 -7.570 1.00 79.00 172 GLY A CA 1
ATOM 1284 C C . GLY A 1 172 ? -15.543 15.109 -6.281 1.00 79.00 172 GLY A C 1
ATOM 1285 O O . GLY A 1 172 ? -16.472 15.905 -6.337 1.00 79.00 172 GLY A O 1
ATOM 1286 N N . GLU A 1 173 ? -14.933 14.800 -5.138 1.00 60.66 173 GLU A N 1
ATOM 1287 C CA . GLU A 1 173 ? -15.341 15.344 -3.836 1.00 60.66 173 GLU A CA 1
ATOM 1288 C C . GLU A 1 173 ? -15.103 16.856 -3.684 1.00 60.66 173 GLU A C 1
ATOM 1290 O O . GLU A 1 173 ? -15.829 17.524 -2.951 1.00 60.66 173 GLU A O 1
ATOM 1295 N N . GLU A 1 174 ? -14.113 17.440 -4.372 1.00 54.41 174 GLU A N 1
ATOM 1296 C CA . GLU A 1 174 ? -13.882 18.894 -4.295 1.00 54.41 174 GLU A CA 1
ATOM 1297 C C . GLU A 1 174 ? -15.028 19.702 -4.938 1.00 54.41 174 GLU A C 1
ATOM 1299 O O . GLU A 1 174 ? -15.133 20.901 -4.686 1.00 54.41 174 GLU A O 1
ATOM 1304 N N . GLY A 1 175 ? -15.888 19.061 -5.742 1.00 45.38 175 GLY A N 1
ATOM 1305 C CA . GLY A 1 175 ? -17.040 19.681 -6.404 1.00 45.38 175 GLY A CA 1
ATOM 1306 C C . GLY A 1 175 ? -18.387 19.521 -5.687 1.00 45.38 175 GLY A C 1
ATOM 1307 O O . GLY A 1 175 ? -19.304 20.274 -5.997 1.00 45.38 175 GLY A O 1
ATOM 1308 N N . GLU A 1 176 ? -18.526 18.591 -4.737 1.00 43.56 176 GLU A N 1
ATOM 1309 C CA . GLU A 1 176 ? -19.791 18.352 -4.010 1.00 43.56 176 GLU A CA 1
ATOM 1310 C C . GLU A 1 176 ? -19.899 19.143 -2.689 1.00 43.56 176 GLU A C 1
ATOM 1312 O O . GLU A 1 176 ? -20.908 19.063 -1.990 1.00 43.56 176 GLU A O 1
ATOM 1317 N N . GLY A 1 177 ? -18.885 19.955 -2.366 1.00 46.97 177 GLY A N 1
ATOM 1318 C CA . GLY A 1 177 ? -18.812 20.765 -1.143 1.00 46.97 177 GLY A CA 1
ATOM 1319 C C . GLY A 1 177 ? -18.581 22.268 -1.349 1.00 46.97 177 GLY A C 1
ATOM 1320 O O . GLY A 1 177 ? -18.106 22.917 -0.414 1.00 46.97 177 GLY A O 1
ATOM 1321 N N . ALA A 1 178 ? -18.868 22.816 -2.538 1.00 35.09 178 ALA A N 1
ATOM 1322 C CA . ALA A 1 178 ? -18.752 24.249 -2.845 1.00 35.09 178 ALA A CA 1
ATOM 1323 C C . ALA A 1 178 ? -20.116 24.908 -3.099 1.00 35.09 178 ALA A C 1
ATOM 1325 O O . ALA A 1 178 ? -20.905 24.349 -3.893 1.00 35.09 178 ALA A O 1
#